Protein AF-A0AAN6TTA9-F1 (afdb_monomer)

pLDDT: mean 82.09, std 15.44, range [30.97, 96.62]

Sequence (224 aa):
MTRVVQKLSVESHNVEPTHIPLYLTSTPFFHVLHGKCVAKFKERLGLEESEEPLMVLRNVVMRPLVTISTNGNFKMKEEESRTIVKKEVRVCQARNSITPNLHSFWARGRDQIFLSYRPMFHIAKHRRQIFLAICLAELLDNGVVSRPTTITITPVLKNRPLDATYPSCCMPFYLYGSPQEAHIDHVLVRSPDIVLSADSVTLTLDDGNNGDDAVVLRSKRGQC

Nearest PDB structures (foldseek):
  6ebn-assembly1_A  TM=8.688E-01  e=4.231E-11  Psilocybe cubensis
  6mwr-assembly1_D  TM=1.975E-01  e=5.140E+00  Homo sapiens
  3gyx-assembly6_L  TM=1.734E-01  e=8.497E+00  Megalodesulfovibrio gigas

Solvent-accessible surface area (backbone atoms only — not comparable to full-atom values): 14419 Å² total; per-residue (Å²): 102,69,74,54,42,61,64,18,41,82,86,50,94,87,55,66,71,90,78,44,72,50,81,44,49,69,50,73,46,42,36,94,82,43,44,71,58,50,52,55,51,35,51,77,71,72,44,79,92,69,70,68,65,46,70,41,84,42,79,84,86,83,67,93,56,66,83,57,68,86,88,51,59,52,67,59,35,47,53,53,51,49,50,54,47,53,54,51,49,52,53,52,49,65,33,58,45,83,60,95,77,92,82,58,62,48,79,41,71,88,92,59,39,33,36,40,48,66,59,37,88,82,31,52,71,33,36,41,52,38,33,34,36,43,50,71,89,65,86,59,68,90,82,46,82,91,60,98,71,80,71,45,78,68,51,76,78,41,78,43,73,57,79,49,75,77,71,90,89,60,90,57,64,48,77,51,72,58,101,90,41,32,31,40,36,48,64,71,28,42,86,91,69,74,94,48,73,49,73,74,52,86,85,83,78,85,64,96,53,102,62,100,66,81,84,73,84,79,76,85,75,76,80,132

Foldseek 3Di:
DVQLQVLQDDPDPVDDPVPRLHHKDKDWDACVVQPVNVQVVCVVVVHDDDRDTDIDIHDDDPDPCCPPVPPRDVVVSVVVSVVSVVVVVVVVCQQQDQDDDDWDWDWADDPWIKTWTDADPRGNNRQKTWIFTWDFPDDDDVPDPPDDGDIDTDDTPDIDGQAADDDDPDFDWDWDDDQQWIWIWTDRHDPPDDTDIDTRDDDDDPPVDPDPDPPPPDDPDDDD

Organism: NCBI:txid2587402

Secondary structure (DSSP, 8-state):
-HHHHHHSS--STTS-GGG-SS--EEEEE-HHHHTHHHHHHHHHTTPPP--S-EEEEE-----TTTT-TTS--HHHHHHHHHHHHHHHHHHHHHHH--------EEEE-SSSEEEEE---TTSGGG-EEEEEEEEESS--GGG---S--PEEEEEEEEEEES--PPPSS---EEEEE-SS-EEEEE---SSS----EEEEE------SSSS-------------

Radius of gyration: 26.0 Å; Cα contacts (8 Å, |Δi|>4): 278; chains: 1; bounding box: 63×42×73 Å

Mean predicted aligned error: 10.19 Å

Structure (mmCIF, N/CA/C/O backbone):
data_AF-A0AAN6TTA9-F1
#
_entry.id   AF-A0AAN6TTA9-F1
#
loop_
_atom_site.group_PDB
_atom_site.id
_atom_site.type_symbol
_atom_site.label_atom_id
_atom_site.label_alt_id
_atom_site.label_comp_id
_atom_site.label_asym_id
_atom_site.label_entity_id
_atom_site.label_seq_id
_atom_site.pdbx_PDB_ins_code
_atom_site.Cartn_x
_atom_site.Cartn_y
_atom_site.Cartn_z
_atom_site.occupancy
_atom_site.B_iso_or_equiv
_atom_site.auth_seq_id
_atom_site.auth_comp_id
_atom_site.auth_asym_id
_atom_site.auth_atom_id
_atom_site.pdbx_PDB_model_num
ATOM 1 N N . MET A 1 1 ? 8.562 0.109 -9.967 1.00 87.06 1 MET A N 1
ATOM 2 C CA . MET A 1 1 ? 8.858 0.321 -11.401 1.00 87.06 1 MET A CA 1
ATOM 3 C C . MET A 1 1 ? 7.822 1.179 -12.111 1.00 87.06 1 MET A C 1
ATOM 5 O O . MET A 1 1 ? 8.235 2.036 -12.872 1.00 87.06 1 MET A O 1
ATOM 9 N N . THR A 1 2 ? 6.525 1.067 -11.810 1.00 90.56 2 THR A N 1
ATOM 10 C CA . THR A 1 2 ? 5.455 1.894 -12.414 1.00 90.56 2 THR A CA 1
ATOM 11 C C . THR A 1 2 ? 5.769 3.395 -12.473 1.00 90.56 2 THR A C 1
ATOM 13 O O . THR A 1 2 ? 5.673 4.001 -13.528 1.00 90.56 2 THR A O 1
ATOM 16 N N . ARG A 1 3 ? 6.272 3.987 -11.380 1.00 91.69 3 ARG A N 1
ATOM 17 C CA . ARG A 1 3 ? 6.631 5.421 -11.337 1.00 91.69 3 ARG A CA 1
ATOM 18 C C . ARG A 1 3 ? 7.782 5.814 -12.267 1.00 91.69 3 ARG A C 1
ATOM 20 O O . ARG A 1 3 ? 7.857 6.955 -12.699 1.00 91.69 3 ARG A O 1
ATOM 27 N N . VAL A 1 4 ? 8.692 4.882 -12.551 1.00 93.06 4 VAL A N 1
ATOM 28 C CA . VAL A 1 4 ? 9.778 5.099 -13.518 1.00 93.06 4 VAL A CA 1
ATOM 29 C C . VAL A 1 4 ? 9.207 5.087 -14.933 1.00 93.06 4 VAL A C 1
ATOM 31 O O . VAL A 1 4 ? 9.538 5.969 -15.714 1.00 93.06 4 VAL A O 1
ATOM 34 N N . VAL A 1 5 ? 8.311 4.143 -15.238 1.00 92.12 5 VAL A N 1
ATOM 35 C CA . VAL A 1 5 ? 7.624 4.052 -16.540 1.00 92.12 5 VAL A CA 1
ATOM 36 C C . VAL A 1 5 ? 6.829 5.319 -16.817 1.00 92.12 5 VAL A C 1
ATOM 38 O O . VAL A 1 5 ? 7.016 5.924 -17.863 1.00 92.12 5 VAL A O 1
ATOM 41 N N . GLN A 1 6 ? 6.053 5.787 -15.842 1.00 91.44 6 GLN A N 1
ATOM 42 C CA . GLN A 1 6 ? 5.280 7.030 -15.926 1.00 91.44 6 GLN A CA 1
ATOM 43 C C . GLN A 1 6 ? 6.115 8.262 -16.282 1.00 91.44 6 GLN A C 1
ATOM 45 O O . GLN A 1 6 ? 5.613 9.195 -16.893 1.00 91.44 6 GLN A O 1
ATOM 50 N N . LYS A 1 7 ? 7.394 8.281 -15.890 1.00 91.75 7 LYS A N 1
ATOM 51 C CA . LYS A 1 7 ? 8.325 9.375 -16.203 1.00 91.75 7 LYS A CA 1
ATOM 52 C C . LYS A 1 7 ? 9.083 9.183 -17.514 1.00 91.75 7 LYS A C 1
ATOM 54 O O . LYS A 1 7 ? 9.719 10.118 -17.985 1.00 91.75 7 LYS A O 1
ATOM 59 N N . LEU A 1 8 ? 9.055 7.975 -18.064 1.00 92.12 8 LEU A N 1
ATOM 60 C CA . LEU A 1 8 ? 9.752 7.568 -19.284 1.00 92.12 8 LEU A CA 1
ATOM 61 C C . LEU A 1 8 ? 8.759 7.135 -20.375 1.00 92.12 8 LEU A C 1
ATOM 63 O O . LEU A 1 8 ? 9.109 6.381 -21.278 1.00 92.12 8 LEU A O 1
ATOM 67 N N . SER A 1 9 ? 7.502 7.563 -20.277 1.00 92.44 9 SER A N 1
ATOM 68 C CA . SER A 1 9 ? 6.441 7.280 -21.242 1.00 92.44 9 SER A CA 1
ATOM 69 C C . SER A 1 9 ? 5.364 8.364 -21.176 1.00 92.44 9 SER A C 1
ATOM 71 O O . SER A 1 9 ? 5.337 9.170 -20.246 1.00 92.44 9 SER A O 1
ATOM 73 N N . VAL A 1 10 ? 4.488 8.402 -22.180 1.00 92.06 10 VAL A N 1
ATOM 74 C CA . VAL A 1 10 ? 3.332 9.307 -22.219 1.00 92.06 10 VAL A CA 1
ATOM 75 C C . VAL A 1 10 ? 2.094 8.493 -21.854 1.00 92.06 10 VAL A C 1
ATOM 77 O O . VAL A 1 10 ? 1.609 7.712 -22.666 1.00 92.06 10 VAL A O 1
ATOM 80 N N . GLU A 1 11 ? 1.599 8.658 -20.626 1.00 86.00 11 GLU A N 1
ATOM 81 C CA . GLU A 1 11 ? 0.396 7.962 -20.128 1.00 86.00 11 GLU A CA 1
ATOM 82 C C . GLU A 1 11 ? -0.846 8.872 -20.055 1.00 86.00 11 GLU A C 1
ATOM 84 O O . GLU A 1 11 ? -1.948 8.397 -19.797 1.00 86.00 11 GLU A O 1
ATOM 89 N N . SER A 1 12 ? -0.699 10.187 -20.264 1.00 86.44 12 SER A N 1
ATOM 90 C CA . SER A 1 12 ? -1.819 11.138 -20.240 1.00 86.44 12 SER A CA 1
ATOM 91 C C . SER A 1 12 ? -1.560 12.363 -21.122 1.00 86.44 12 SER A C 1
ATOM 93 O O . SER A 1 12 ? -0.410 12.692 -21.407 1.0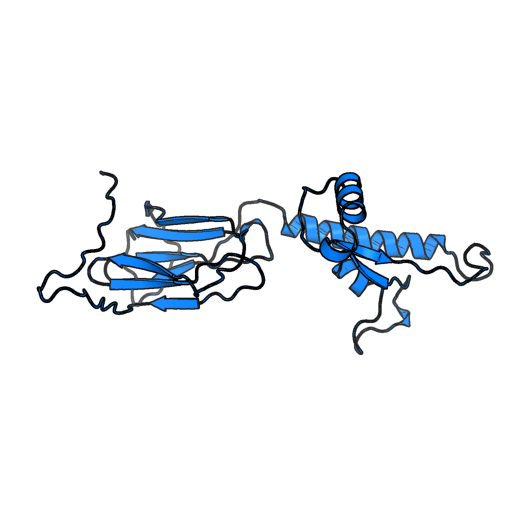0 86.44 12 SER A O 1
ATOM 95 N N . HIS A 1 13 ? -2.629 13.071 -21.499 1.00 85.94 13 HIS A N 1
ATOM 96 C CA . HIS A 1 13 ? -2.588 14.264 -22.361 1.00 85.94 13 HIS A CA 1
ATOM 97 C C . HIS A 1 13 ? -1.834 15.462 -21.759 1.00 85.94 13 HIS A C 1
ATOM 99 O O . HIS A 1 13 ? -1.465 16.377 -22.484 1.00 85.94 13 HIS A O 1
ATOM 105 N N . ASN A 1 14 ? -1.596 15.461 -20.444 1.00 87.50 14 ASN A N 1
ATOM 106 C CA . ASN A 1 14 ? -0.931 16.562 -19.741 1.00 87.50 14 ASN A CA 1
ATOM 107 C C . ASN A 1 14 ? 0.602 16.452 -19.760 1.00 87.50 14 ASN A C 1
ATOM 109 O O . ASN A 1 14 ? 1.285 17.331 -19.240 1.00 87.50 14 ASN A O 1
ATOM 113 N N . VAL A 1 15 ? 1.150 15.354 -20.287 1.00 85.25 15 VAL A N 1
ATOM 114 C CA . VAL A 1 15 ? 2.596 15.128 -20.336 1.00 85.25 15 VAL A CA 1
ATOM 115 C C . VAL A 1 15 ? 3.122 15.621 -21.671 1.00 85.25 15 VAL A C 1
ATOM 117 O O . VAL A 1 15 ? 2.758 15.085 -22.715 1.00 85.25 15 VAL A O 1
ATOM 120 N N . GLU A 1 16 ? 4.011 16.610 -21.636 1.00 88.25 16 GLU A N 1
ATOM 121 C CA . GLU A 1 16 ? 4.670 17.094 -22.843 1.00 88.25 16 GLU A CA 1
ATOM 122 C C . GLU A 1 16 ? 5.718 16.069 -23.331 1.00 88.25 16 GLU A C 1
ATOM 124 O O . GLU A 1 16 ? 6.703 15.814 -22.628 1.00 88.25 16 GLU A O 1
ATOM 129 N N . PRO A 1 17 ? 5.552 15.464 -24.524 1.00 90.06 17 PRO A N 1
ATOM 130 C CA . PRO A 1 17 ? 6.433 14.381 -24.977 1.00 90.06 17 PRO A CA 1
ATOM 131 C C . PRO A 1 17 ? 7.880 14.832 -25.242 1.00 90.06 17 PRO A C 1
ATOM 133 O O . PRO A 1 17 ? 8.820 14.037 -25.174 1.00 90.06 17 PRO A O 1
ATOM 136 N N . THR A 1 18 ? 8.086 16.114 -25.541 1.00 87.88 18 THR A N 1
ATOM 137 C CA . THR A 1 18 ? 9.401 16.706 -25.848 1.00 87.88 18 THR A CA 1
ATOM 138 C C . THR A 1 18 ? 10.361 16.663 -24.654 1.00 87.88 18 THR A C 1
ATOM 140 O O . THR A 1 18 ? 11.575 16.623 -24.850 1.00 87.88 18 THR A O 1
ATOM 143 N N . HIS A 1 19 ? 9.835 16.606 -23.428 1.00 86.19 19 HIS A N 1
ATOM 144 C CA . HIS A 1 19 ? 10.610 16.571 -22.187 1.00 86.19 19 HIS A CA 1
ATOM 145 C C . HIS A 1 19 ? 10.971 15.156 -21.710 1.00 86.19 19 HIS A C 1
ATOM 147 O O . HIS A 1 19 ? 11.627 15.007 -20.679 1.00 86.19 19 HIS A O 1
ATOM 153 N N . ILE A 1 20 ? 10.563 14.106 -22.432 1.00 89.31 20 ILE A N 1
ATOM 154 C CA . ILE A 1 20 ? 10.873 12.721 -22.060 1.00 89.31 20 ILE A CA 1
ATOM 155 C C . ILE A 1 20 ? 12.219 12.309 -22.677 1.00 89.31 20 ILE A C 1
ATOM 157 O O . ILE A 1 20 ? 12.342 12.239 -23.904 1.00 89.31 20 ILE A O 1
ATOM 161 N N . PRO A 1 21 ? 13.231 11.965 -21.859 1.00 87.06 21 PRO A N 1
ATOM 162 C CA . PRO A 1 21 ? 14.583 11.719 -22.363 1.00 87.06 21 PRO A CA 1
ATOM 163 C C . PRO A 1 21 ? 14.728 10.380 -23.087 1.00 87.06 21 PRO A C 1
ATOM 165 O O . PRO A 1 21 ? 15.498 10.248 -24.046 1.00 87.06 21 PRO A O 1
ATOM 168 N N . LEU A 1 22 ? 13.978 9.377 -22.634 1.00 87.94 22 LEU A N 1
ATOM 169 C CA . LEU A 1 22 ? 13.973 8.026 -23.169 1.00 87.94 22 LEU A CA 1
ATOM 170 C C . LEU A 1 22 ? 12.578 7.430 -23.020 1.00 87.94 22 LEU A C 1
ATOM 172 O O . LEU A 1 22 ? 11.985 7.499 -21.948 1.00 87.94 22 LEU A O 1
ATOM 176 N N . TYR A 1 23 ? 12.101 6.803 -24.090 1.00 89.94 23 TYR A N 1
ATOM 177 C CA . TYR A 1 23 ? 10.812 6.130 -24.114 1.00 89.94 23 TYR A CA 1
ATOM 178 C C . TYR A 1 23 ? 10.989 4.655 -23.775 1.00 89.94 23 TYR A C 1
ATOM 180 O O . TYR A 1 23 ? 11.647 3.917 -24.510 1.00 89.94 23 TYR A O 1
ATOM 188 N N . LEU A 1 24 ? 10.396 4.227 -22.665 1.00 91.81 24 LEU A N 1
ATOM 189 C CA . LEU A 1 24 ? 10.343 2.834 -22.242 1.00 91.81 24 LEU A CA 1
ATOM 190 C C . LEU A 1 24 ? 8.895 2.374 -22.128 1.00 91.81 24 LEU A C 1
ATOM 192 O O . LEU A 1 24 ? 7.999 3.134 -21.778 1.00 91.81 24 LEU A O 1
ATOM 196 N N . THR A 1 25 ? 8.686 1.088 -22.384 1.00 92.88 25 THR A N 1
ATOM 197 C CA . THR A 1 25 ? 7.402 0.425 -22.146 1.00 92.88 25 THR A CA 1
ATOM 198 C C . THR A 1 25 ? 7.507 -0.466 -20.914 1.00 92.88 25 THR A C 1
ATOM 200 O O . THR A 1 25 ? 8.596 -0.674 -20.371 1.00 92.88 25 THR A O 1
ATOM 203 N N . SER A 1 26 ? 6.387 -1.004 -20.444 1.00 94.50 26 SER A N 1
ATOM 204 C CA . SER A 1 26 ? 6.393 -1.982 -19.358 1.00 94.50 26 SER A CA 1
ATOM 205 C C . SER A 1 26 ? 5.336 -3.048 -19.563 1.00 94.50 26 SER A C 1
ATOM 207 O O . SER A 1 26 ? 4.388 -2.851 -20.318 1.00 94.50 26 SER A O 1
ATOM 209 N N . THR A 1 27 ? 5.526 -4.186 -18.906 1.00 93.75 27 THR A N 1
ATOM 210 C CA . THR A 1 27 ? 4.547 -5.271 -18.895 1.00 93.75 27 THR A CA 1
ATOM 211 C C . THR A 1 27 ? 4.570 -5.977 -17.539 1.00 93.75 27 THR A C 1
ATOM 213 O O . THR A 1 27 ? 5.646 -6.123 -16.949 1.00 93.75 27 THR A O 1
ATOM 216 N N . PRO A 1 28 ? 3.418 -6.416 -17.015 1.00 93.81 28 PRO A N 1
ATOM 217 C CA . PRO A 1 28 ? 3.376 -7.310 -15.866 1.00 93.81 28 PRO A CA 1
ATOM 218 C C . PRO A 1 28 ? 3.801 -8.727 -16.266 1.00 93.81 28 PRO A C 1
ATOM 220 O O . PRO A 1 28 ? 3.347 -9.272 -17.271 1.00 93.81 28 PRO A O 1
ATOM 223 N N . PHE A 1 29 ? 4.654 -9.348 -15.457 1.00 94.12 29 PHE A N 1
ATOM 224 C CA . PHE A 1 29 ? 4.941 -10.778 -15.509 1.00 94.12 29 PHE A CA 1
ATOM 225 C C . PHE A 1 29 ? 4.062 -11.485 -14.481 1.00 94.12 29 PHE A C 1
ATOM 227 O O . PHE A 1 29 ? 4.346 -11.463 -13.282 1.00 94.12 29 PHE A O 1
ATOM 234 N N . PHE A 1 30 ? 2.980 -12.097 -14.958 1.00 93.12 30 PHE A N 1
ATOM 235 C CA . PHE A 1 30 ? 2.074 -12.900 -14.137 1.00 93.12 30 PHE A CA 1
ATOM 236 C C . PHE A 1 30 ? 2.641 -14.299 -13.899 1.00 93.12 30 PHE A C 1
ATOM 238 O O . PHE A 1 30 ? 3.109 -14.936 -14.849 1.00 93.12 30 PHE A O 1
ATOM 245 N N . HIS A 1 31 ? 2.536 -14.797 -12.662 1.00 91.69 31 HIS A N 1
ATOM 246 C CA . HIS A 1 31 ? 2.971 -16.151 -12.311 1.00 91.69 31 HIS A CA 1
ATOM 247 C C . HIS A 1 31 ? 2.243 -17.218 -13.137 1.00 91.69 31 HIS A C 1
ATOM 249 O O . HIS A 1 31 ? 2.892 -18.086 -13.708 1.00 91.69 31 HIS A O 1
ATOM 255 N N . VAL A 1 32 ? 0.927 -17.073 -13.323 1.00 93.38 32 VAL A N 1
ATOM 256 C CA . VAL A 1 32 ? 0.094 -17.987 -14.130 1.00 93.38 32 VAL A CA 1
ATOM 257 C C . VAL A 1 32 ? 0.599 -18.141 -15.573 1.00 93.38 32 VAL A C 1
ATOM 259 O O . VAL A 1 32 ? 0.484 -19.215 -16.151 1.00 93.38 32 VAL A O 1
ATOM 262 N N . LEU A 1 33 ? 1.184 -17.088 -16.155 1.00 94.56 33 LEU A N 1
ATOM 263 C CA . LEU A 1 33 ? 1.647 -17.097 -17.549 1.00 94.56 33 LEU A CA 1
ATOM 264 C C . LEU A 1 33 ? 3.130 -17.466 -17.696 1.00 94.56 33 LEU A C 1
ATOM 266 O O . LEU A 1 33 ? 3.518 -18.049 -18.702 1.00 94.56 33 LEU A O 1
ATOM 270 N N . HIS A 1 34 ? 3.970 -17.103 -16.722 1.00 94.12 34 HIS A N 1
ATOM 271 C CA . HIS A 1 34 ? 5.432 -17.211 -16.842 1.00 94.12 34 HIS A CA 1
ATOM 272 C C . HIS A 1 34 ? 6.050 -18.263 -15.906 1.00 94.12 34 HIS A C 1
ATOM 274 O O . HIS A 1 34 ? 7.218 -18.618 -16.080 1.00 94.12 34 HIS A O 1
ATOM 280 N N . GLY A 1 35 ? 5.306 -18.755 -14.910 1.00 92.56 35 GLY A N 1
ATOM 281 C CA . GLY A 1 35 ? 5.699 -19.803 -13.964 1.00 92.56 35 GLY A CA 1
ATOM 282 C C . GLY A 1 35 ? 7.134 -19.669 -13.449 1.00 92.56 35 GLY A C 1
ATOM 283 O O . GLY A 1 35 ? 7.532 -18.653 -12.871 1.00 92.56 35 GLY A O 1
ATOM 284 N N . LYS A 1 36 ? 7.957 -20.689 -13.724 1.00 94.19 36 LYS A N 1
ATOM 285 C CA . LYS A 1 36 ? 9.366 -20.750 -13.295 1.00 94.19 36 LYS A CA 1
ATOM 286 C C . LYS A 1 36 ? 10.226 -19.595 -13.825 1.00 94.19 36 LYS A C 1
ATOM 288 O O . LYS A 1 36 ? 11.199 -19.225 -13.172 1.00 94.19 36 LYS A O 1
ATOM 293 N N . CYS A 1 37 ? 9.886 -19.010 -14.977 1.00 94.50 37 CYS A N 1
ATOM 294 C CA . CYS A 1 37 ? 10.643 -17.895 -15.551 1.00 94.50 37 CYS A CA 1
ATOM 295 C C . CYS A 1 37 ? 10.578 -16.659 -14.646 1.00 94.50 37 CYS A C 1
ATOM 297 O O . CYS A 1 37 ? 11.619 -16.112 -14.277 1.00 94.50 37 CYS A O 1
ATOM 299 N N . VAL A 1 38 ? 9.372 -16.252 -14.228 1.00 94.50 38 VAL A N 1
ATOM 300 C CA . VAL A 1 38 ? 9.220 -15.092 -13.338 1.00 94.50 38 VAL A CA 1
ATOM 301 C C . VAL A 1 38 ? 9.763 -15.384 -11.940 1.00 94.50 38 VAL A C 1
ATOM 303 O O . VAL A 1 38 ? 10.390 -14.504 -11.358 1.00 94.50 38 VAL A O 1
ATOM 306 N N . ALA A 1 39 ? 9.614 -16.615 -11.434 1.00 93.69 39 ALA A N 1
ATOM 307 C CA . ALA A 1 39 ? 10.190 -17.015 -10.149 1.00 93.69 39 ALA A CA 1
ATOM 308 C C . ALA A 1 39 ? 11.721 -16.860 -10.152 1.00 93.69 39 ALA A C 1
ATOM 310 O O . ALA A 1 39 ? 12.281 -16.172 -9.299 1.00 93.69 39 ALA A O 1
ATOM 311 N N . LYS A 1 40 ? 12.398 -17.383 -11.185 1.00 95.88 40 LYS A N 1
ATOM 312 C CA . LYS A 1 40 ? 13.856 -17.251 -11.310 1.00 95.88 40 LYS A CA 1
ATOM 313 C C . LYS A 1 40 ? 14.298 -15.805 -11.527 1.00 95.88 40 LYS A C 1
ATOM 315 O O . LYS A 1 40 ? 15.371 -15.408 -11.079 1.00 95.88 40 LYS A O 1
ATOM 320 N N . PHE A 1 41 ? 13.490 -15.003 -12.220 1.00 95.44 41 PHE A N 1
ATOM 321 C CA . PHE A 1 41 ? 13.780 -13.586 -12.413 1.00 95.44 41 PHE A CA 1
ATOM 322 C C . PHE A 1 41 ? 13.652 -12.785 -11.106 1.00 95.44 41 PHE A C 1
ATOM 324 O O . PHE A 1 41 ? 14.524 -11.969 -10.822 1.00 95.44 41 PHE A O 1
ATOM 331 N N . LYS A 1 42 ? 12.638 -13.063 -10.274 1.00 95.25 42 LYS A N 1
ATOM 332 C CA . LYS A 1 42 ? 12.496 -12.486 -8.924 1.00 95.25 42 LYS A CA 1
ATOM 333 C C . LYS A 1 42 ? 13.664 -12.856 -8.011 1.00 95.25 42 LYS A C 1
ATOM 335 O O . LYS A 1 42 ? 14.226 -11.968 -7.377 1.00 95.25 42 LYS A O 1
ATOM 340 N N . GLU A 1 43 ? 14.080 -14.123 -8.029 1.00 95.44 43 GLU A N 1
ATOM 341 C CA . GLU A 1 43 ? 15.247 -14.606 -7.279 1.00 95.44 43 GLU A CA 1
ATOM 342 C C . GLU A 1 43 ? 16.513 -13.818 -7.655 1.00 95.44 43 GLU A C 1
ATOM 344 O O . GLU A 1 43 ? 17.218 -13.313 -6.786 1.00 95.44 43 GLU A O 1
ATOM 349 N N . ARG A 1 44 ? 16.767 -13.616 -8.957 1.00 96.62 44 ARG A N 1
ATOM 350 C CA . ARG A 1 44 ? 17.915 -12.823 -9.442 1.00 96.62 44 ARG A CA 1
ATOM 351 C C . ARG A 1 44 ? 17.868 -11.352 -9.024 1.00 96.62 44 ARG A C 1
ATOM 353 O O . ARG A 1 44 ? 18.911 -10.708 -8.979 1.00 96.62 44 ARG A O 1
ATOM 360 N N . LEU A 1 45 ? 16.680 -10.817 -8.754 1.00 95.56 45 LEU A N 1
ATOM 361 C CA . LEU A 1 45 ? 16.489 -9.462 -8.238 1.00 95.56 45 LEU A CA 1
ATOM 362 C C . LEU A 1 45 ? 16.582 -9.391 -6.703 1.00 95.56 45 LEU A C 1
ATOM 364 O O . LEU A 1 45 ? 16.493 -8.293 -6.157 1.00 95.56 45 LEU A O 1
ATOM 368 N N . GLY A 1 46 ? 16.751 -10.527 -6.015 1.00 95.81 46 GLY A N 1
ATOM 369 C CA . GLY A 1 46 ? 16.770 -10.608 -4.554 1.00 95.81 46 GLY A CA 1
ATOM 370 C C . GLY A 1 46 ? 15.399 -10.385 -3.911 1.00 95.81 46 GLY A C 1
ATOM 371 O O . GLY A 1 46 ? 15.328 -9.914 -2.780 1.00 95.81 46 GLY A O 1
ATOM 372 N N . LEU A 1 47 ? 14.312 -10.652 -4.642 1.00 93.81 47 LEU A N 1
ATOM 373 C CA . LEU A 1 47 ? 12.949 -10.552 -4.121 1.00 93.81 47 LEU A CA 1
ATOM 374 C C . LEU A 1 47 ? 12.524 -11.874 -3.480 1.00 93.81 47 LEU A C 1
ATOM 376 O O . LEU A 1 47 ? 12.883 -12.944 -3.970 1.00 93.81 47 LEU A O 1
ATOM 380 N N . GLU A 1 48 ? 11.718 -11.784 -2.422 1.00 90.38 48 GLU A N 1
ATOM 381 C CA . GLU A 1 48 ? 11.097 -12.948 -1.790 1.00 90.38 48 GLU A CA 1
ATOM 382 C C . GLU A 1 48 ? 10.166 -13.687 -2.761 1.00 90.38 48 GLU A C 1
ATOM 384 O O . GLU A 1 48 ? 9.606 -13.107 -3.704 1.00 90.38 48 GLU A O 1
ATOM 389 N N . GLU A 1 49 ? 10.015 -14.991 -2.531 1.00 87.31 49 GLU A N 1
ATOM 390 C CA . GLU A 1 49 ? 9.128 -15.823 -3.329 1.00 87.31 49 GLU A CA 1
ATOM 391 C C . GLU A 1 49 ? 7.678 -15.370 -3.148 1.00 87.31 49 GLU A C 1
ATOM 393 O O . GLU A 1 49 ? 7.182 -15.177 -2.041 1.00 87.31 49 GLU A O 1
ATOM 398 N N . SER A 1 50 ? 7.007 -15.135 -4.270 1.00 86.25 50 SER A N 1
ATOM 399 C CA . SER A 1 50 ? 5.661 -14.586 -4.291 1.00 86.25 50 SER A CA 1
ATOM 400 C C . SER A 1 50 ? 5.022 -14.848 -5.649 1.00 86.25 50 SER A C 1
ATOM 402 O O . SER A 1 50 ? 5.699 -14.809 -6.685 1.00 86.25 50 SER A O 1
ATOM 404 N N . GLU A 1 51 ? 3.707 -15.037 -5.671 1.00 88.19 51 GLU A N 1
ATOM 405 C CA . GLU A 1 51 ? 2.921 -15.141 -6.904 1.00 88.19 51 GLU A CA 1
ATOM 406 C C . GLU A 1 51 ? 2.483 -13.773 -7.455 1.00 88.19 51 GLU A C 1
ATOM 408 O O . GLU A 1 51 ? 1.957 -13.694 -8.56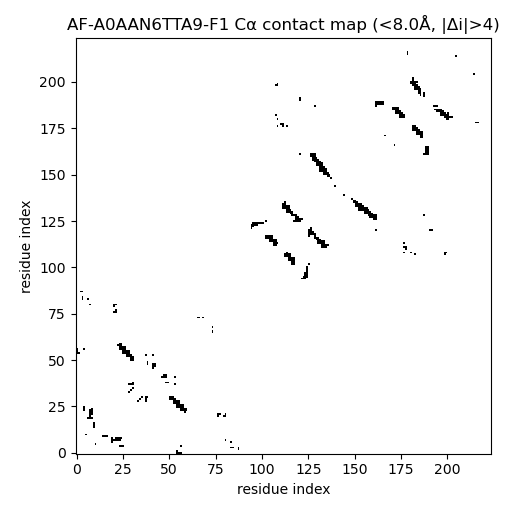6 1.00 88.19 51 GLU A O 1
ATOM 413 N N . GLU A 1 52 ? 2.768 -12.677 -6.736 1.00 88.31 52 GLU A N 1
ATOM 414 C CA . GLU A 1 52 ? 2.385 -11.325 -7.153 1.00 88.31 52 GLU A CA 1
ATOM 415 C C . GLU A 1 52 ? 2.954 -10.965 -8.535 1.00 88.31 52 GLU A C 1
ATOM 417 O O . GLU A 1 52 ? 4.118 -11.270 -8.824 1.00 88.31 52 GLU A O 1
ATOM 422 N N . PRO A 1 53 ? 2.203 -10.272 -9.404 1.00 92.12 53 PRO A N 1
ATOM 423 C CA . PRO A 1 53 ? 2.720 -9.862 -10.702 1.00 92.12 53 PRO A CA 1
ATOM 424 C C . PRO A 1 53 ? 3.956 -8.966 -10.560 1.00 92.12 53 PRO A C 1
ATOM 426 O O . PRO A 1 53 ? 3.952 -7.977 -9.824 1.00 92.12 53 PRO A O 1
ATOM 429 N N . LEU A 1 54 ? 5.021 -9.275 -11.302 1.00 93.75 54 LEU A N 1
ATOM 430 C CA . LEU A 1 54 ? 6.223 -8.442 -11.326 1.00 93.75 54 LEU A CA 1
ATOM 431 C C . LEU A 1 54 ? 6.175 -7.485 -12.517 1.00 93.75 54 LEU A C 1
ATOM 433 O O . LEU A 1 54 ? 6.245 -7.913 -13.664 1.00 93.75 54 LEU A O 1
ATOM 437 N N . MET A 1 55 ? 6.105 -6.180 -12.262 1.00 93.75 55 MET A N 1
ATOM 438 C CA . MET A 1 55 ? 6.211 -5.174 -13.324 1.00 93.75 55 MET A CA 1
ATOM 439 C C . MET A 1 55 ? 7.652 -5.053 -13.823 1.00 93.75 55 MET A C 1
ATOM 441 O O . MET A 1 55 ? 8.538 -4.662 -13.056 1.00 93.75 55 MET A O 1
ATOM 445 N N . VAL A 1 56 ? 7.871 -5.308 -15.115 1.00 93.50 56 VAL A N 1
ATOM 446 C CA . VAL A 1 56 ? 9.190 -5.212 -15.756 1.00 93.50 56 VAL A CA 1
ATOM 447 C C . VAL A 1 56 ? 9.251 -4.073 -16.769 1.00 93.50 56 VAL A C 1
ATOM 449 O O . VAL A 1 56 ? 8.264 -3.753 -17.433 1.00 93.50 56 VAL A O 1
ATOM 452 N N . LEU A 1 57 ? 10.428 -3.458 -16.891 1.00 93.44 57 LEU A N 1
ATOM 453 C CA . LEU A 1 57 ? 10.714 -2.477 -17.937 1.00 93.44 57 LEU A CA 1
ATOM 454 C C . LEU A 1 57 ? 11.046 -3.202 -19.242 1.00 93.44 57 LEU A C 1
ATOM 456 O O . LEU A 1 57 ? 11.812 -4.164 -19.247 1.00 93.44 57 LEU A O 1
ATOM 460 N N . ARG A 1 58 ? 10.502 -2.708 -20.352 1.00 93.69 58 ARG A N 1
ATOM 461 C CA . ARG A 1 58 ? 10.717 -3.237 -21.697 1.00 93.69 58 ARG A CA 1
ATOM 462 C C . ARG A 1 58 ? 11.255 -2.136 -22.606 1.00 93.69 58 ARG A C 1
ATOM 464 O O . ARG A 1 58 ? 10.571 -1.151 -22.891 1.00 93.69 58 ARG A O 1
ATOM 471 N N . ASN A 1 59 ? 12.474 -2.347 -23.087 1.00 91.25 59 ASN A N 1
ATOM 472 C CA . ASN A 1 59 ? 13.122 -1.516 -24.093 1.00 91.25 59 ASN A CA 1
ATOM 473 C C . ASN A 1 59 ? 13.092 -2.244 -25.443 1.00 91.25 59 ASN A C 1
ATOM 475 O O . ASN A 1 59 ? 13.699 -3.305 -25.576 1.00 91.25 59 ASN A O 1
ATOM 479 N N . VAL A 1 60 ? 12.385 -1.690 -26.429 1.00 90.81 60 VAL A N 1
ATOM 480 C CA . VAL A 1 60 ? 12.363 -2.230 -27.794 1.00 90.81 60 VAL A CA 1
ATOM 481 C C . VAL A 1 60 ? 13.286 -1.389 -28.657 1.00 90.81 60 VAL A C 1
ATOM 483 O O . VAL A 1 60 ? 12.993 -0.234 -28.957 1.00 90.81 60 VAL A O 1
ATOM 486 N N . VAL A 1 61 ? 14.401 -1.977 -29.078 1.00 87.19 61 VAL A N 1
ATOM 487 C CA . VAL A 1 61 ? 15.386 -1.292 -29.913 1.00 87.19 61 VAL A CA 1
ATOM 488 C C . VAL A 1 61 ? 15.171 -1.704 -31.363 1.00 87.19 61 VAL A C 1
ATOM 490 O O . VAL A 1 61 ? 15.611 -2.767 -31.782 1.00 87.19 61 VAL A O 1
ATOM 493 N N . MET A 1 62 ? 14.477 -0.860 -32.128 1.00 87.06 62 MET A N 1
ATOM 494 C CA . MET A 1 62 ? 14.310 -1.046 -33.580 1.00 87.06 62 MET A CA 1
ATOM 495 C C . MET A 1 62 ? 15.194 -0.115 -34.409 1.00 87.06 62 MET A C 1
ATOM 497 O O . MET A 1 62 ? 15.340 -0.302 -35.612 1.00 87.06 62 MET A O 1
ATOM 501 N N . ARG A 1 63 ? 15.769 0.920 -33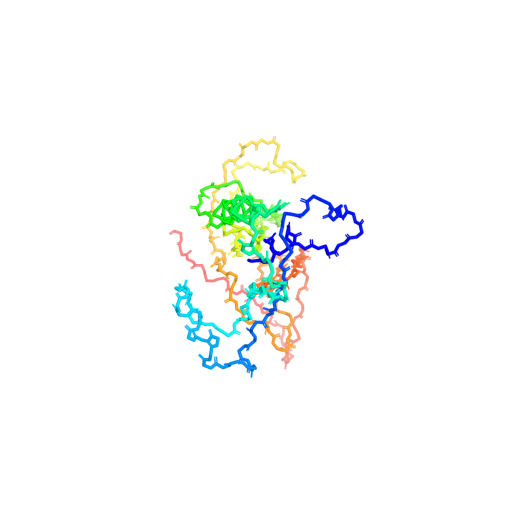.786 1.00 79.25 63 ARG A N 1
ATOM 502 C CA . ARG A 1 63 ? 16.556 1.926 -34.497 1.00 79.25 63 ARG A CA 1
ATOM 503 C C . ARG A 1 63 ? 17.998 1.425 -34.672 1.00 79.25 63 ARG A C 1
ATOM 505 O O . ARG A 1 63 ? 18.692 1.292 -33.667 1.00 79.25 63 ARG A O 1
ATOM 512 N N . PRO A 1 64 ? 18.489 1.230 -35.911 1.00 77.69 64 PRO A N 1
ATOM 513 C CA . PRO A 1 64 ? 19.819 0.660 -36.159 1.00 77.69 64 PRO A CA 1
ATOM 514 C C . PRO A 1 64 ? 20.977 1.617 -35.826 1.00 77.69 64 PRO A C 1
ATOM 516 O O . PRO A 1 64 ? 22.129 1.207 -35.783 1.00 77.69 64 PRO A O 1
ATOM 519 N N . LEU A 1 65 ? 20.680 2.896 -35.571 1.00 72.50 65 LEU A N 1
ATOM 520 C CA . LEU A 1 65 ? 21.665 3.972 -35.405 1.00 72.50 65 LEU A CA 1
ATOM 521 C C . LEU A 1 65 ? 21.790 4.472 -33.957 1.00 72.50 65 LEU A C 1
ATOM 523 O O . LEU A 1 65 ? 22.284 5.571 -33.733 1.00 72.50 65 LEU A O 1
ATOM 527 N N . VAL A 1 66 ? 21.319 3.714 -32.961 1.00 68.88 66 VAL A N 1
ATOM 528 C CA . VAL A 1 66 ? 21.375 4.141 -31.544 1.00 68.88 66 VAL A CA 1
ATOM 529 C C . VAL A 1 66 ? 22.800 4.365 -31.025 1.00 68.88 66 VAL A C 1
ATOM 531 O O . VAL A 1 66 ? 22.987 5.123 -30.078 1.00 68.88 66 VAL A O 1
ATOM 534 N N . THR A 1 67 ? 23.796 3.743 -31.654 1.00 68.44 67 THR A N 1
ATOM 535 C CA . THR A 1 67 ? 25.219 3.855 -31.305 1.00 68.44 67 THR A CA 1
ATOM 536 C C . THR A 1 67 ? 25.977 4.896 -32.132 1.00 68.44 67 THR A C 1
ATOM 538 O O . THR A 1 67 ? 27.094 5.254 -31.762 1.00 68.44 67 THR A O 1
ATOM 541 N N . ILE A 1 68 ? 25.400 5.403 -33.231 1.00 66.81 68 ILE A N 1
ATOM 542 C CA . ILE A 1 68 ? 26.076 6.340 -34.138 1.00 66.81 68 ILE A CA 1
ATOM 543 C C . ILE A 1 68 ? 25.802 7.766 -33.653 1.00 66.81 68 ILE A C 1
ATOM 545 O O . ILE A 1 68 ? 24.705 8.303 -33.797 1.00 66.81 68 ILE A O 1
ATOM 549 N N . SER A 1 69 ? 26.812 8.367 -33.025 1.00 57.50 69 SER A N 1
ATOM 550 C CA . SER A 1 69 ? 26.723 9.597 -32.229 1.00 57.50 69 SER A CA 1
ATOM 551 C C . SER A 1 69 ? 26.605 10.893 -33.041 1.00 57.50 69 SER A C 1
ATOM 553 O O . SER A 1 69 ? 27.069 11.934 -32.582 1.00 57.50 69 SER A O 1
ATOM 555 N N . THR A 1 70 ? 26.038 10.876 -34.246 1.00 53.66 70 THR A N 1
ATOM 556 C CA . THR A 1 70 ? 26.098 12.061 -35.114 1.00 53.66 70 THR A CA 1
ATOM 557 C C . THR A 1 70 ? 25.141 13.177 -34.709 1.00 53.66 70 THR A C 1
ATOM 559 O O . THR A 1 70 ? 25.439 14.306 -35.051 1.00 53.66 70 THR A O 1
ATOM 562 N N . ASN A 1 71 ? 24.061 12.919 -33.951 1.00 53.19 71 ASN A N 1
ATOM 563 C CA . ASN A 1 71 ? 23.151 13.974 -33.442 1.00 53.19 71 ASN A CA 1
ATOM 564 C C . ASN A 1 71 ? 22.360 13.602 -32.164 1.00 53.19 71 ASN A C 1
ATOM 566 O O . ASN A 1 71 ? 21.383 14.255 -31.802 1.00 53.19 71 ASN A O 1
ATOM 570 N N . GLY A 1 72 ? 22.737 12.532 -31.461 1.00 56.62 72 GLY A N 1
ATOM 571 C CA . GLY A 1 72 ? 22.033 12.090 -30.257 1.00 56.62 72 GLY A CA 1
ATOM 572 C C . GLY A 1 72 ? 22.957 11.280 -29.372 1.00 56.62 72 GLY A C 1
ATOM 573 O O . GLY A 1 72 ? 23.230 10.118 -29.651 1.00 56.62 72 GLY A O 1
ATOM 574 N N . ASN A 1 73 ? 23.467 11.896 -28.312 1.00 67.88 73 ASN A N 1
ATOM 575 C CA . ASN A 1 73 ? 24.375 11.228 -27.395 1.00 67.88 73 ASN A CA 1
ATOM 576 C C . ASN A 1 73 ? 23.564 10.253 -26.523 1.00 67.88 73 ASN A C 1
ATOM 578 O O . ASN A 1 73 ? 22.968 10.656 -25.526 1.00 67.88 73 ASN A O 1
ATOM 582 N N . PHE A 1 74 ? 23.479 8.976 -26.919 1.00 73.81 74 PHE A N 1
ATOM 583 C CA . PHE A 1 74 ? 22.746 7.943 -26.170 1.00 73.81 74 PHE A CA 1
ATOM 584 C C . PHE A 1 74 ? 23.170 7.903 -24.694 1.00 73.81 74 PHE A C 1
ATOM 586 O O . PHE A 1 74 ? 22.320 7.768 -23.818 1.00 73.81 74 PHE A O 1
ATOM 593 N N . LYS A 1 75 ? 24.459 8.143 -24.418 1.00 76.44 75 LYS A N 1
ATOM 594 C CA . LYS A 1 75 ? 24.994 8.272 -23.056 1.00 76.44 75 LYS A CA 1
ATOM 595 C C . LYS A 1 75 ? 24.319 9.385 -22.250 1.00 76.44 75 LYS A C 1
ATOM 597 O O . LYS A 1 75 ? 23.958 9.165 -21.104 1.00 76.44 75 LYS A O 1
ATOM 602 N N . MET A 1 76 ? 24.074 10.548 -22.855 1.00 71.81 76 MET A N 1
ATOM 603 C CA . MET A 1 76 ? 23.392 11.661 -22.182 1.00 71.81 76 MET A CA 1
ATOM 604 C C . MET A 1 76 ? 21.956 11.278 -21.794 1.00 71.81 76 MET A C 1
ATOM 606 O O . MET A 1 76 ? 21.524 11.509 -20.667 1.00 71.81 76 MET A O 1
ATOM 610 N N . LYS A 1 77 ? 21.233 10.606 -22.699 1.00 80.38 77 LYS A N 1
ATOM 611 C CA . LYS A 1 77 ? 19.876 10.103 -22.424 1.00 80.38 77 LYS A CA 1
ATOM 612 C C . LYS A 1 77 ? 19.868 9.015 -21.346 1.00 80.38 77 LYS A C 1
ATOM 614 O O . LYS A 1 77 ? 18.932 8.939 -20.547 1.00 80.38 77 LYS A O 1
ATOM 619 N N . GLU A 1 78 ? 20.910 8.185 -21.299 1.00 82.69 78 GLU A N 1
ATOM 620 C CA . GLU A 1 78 ? 21.113 7.192 -20.242 1.00 82.69 78 GLU A CA 1
ATOM 621 C C . GLU A 1 78 ? 21.334 7.861 -18.877 1.00 82.69 78 GLU A C 1
ATOM 623 O O . GLU A 1 78 ? 20.701 7.475 -17.894 1.00 82.69 78 GLU A O 1
ATOM 628 N N . GLU A 1 79 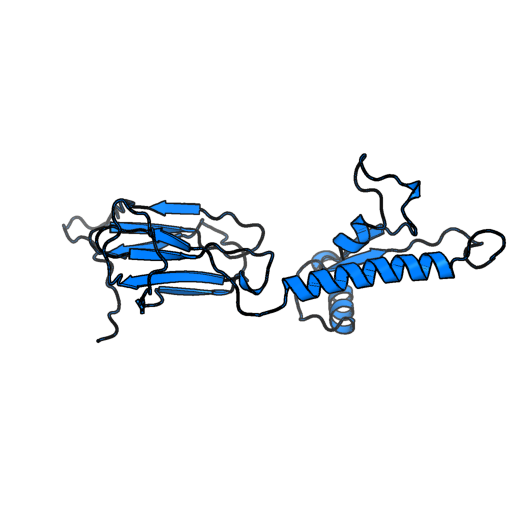? 22.193 8.878 -18.801 1.00 87.69 79 GLU A N 1
ATOM 629 C CA . GLU A 1 79 ? 22.489 9.613 -17.565 1.00 87.69 79 GLU A CA 1
ATOM 630 C C . GLU A 1 79 ? 21.255 10.325 -17.001 1.00 87.69 79 GLU A C 1
ATOM 632 O O . GLU A 1 79 ? 20.984 10.269 -15.792 1.00 87.69 79 GLU A O 1
ATOM 637 N N . GLU A 1 80 ? 20.457 10.936 -17.873 1.00 87.56 80 GLU A N 1
ATOM 638 C CA . GLU A 1 80 ? 19.203 11.573 -17.486 1.00 87.56 80 GLU A CA 1
ATOM 639 C C . GLU A 1 80 ? 18.186 10.542 -16.968 1.00 87.56 80 GLU A C 1
ATOM 641 O O . GLU A 1 80 ? 17.631 10.690 -15.872 1.00 87.56 80 GLU A O 1
ATOM 646 N N . SER A 1 81 ? 18.033 9.420 -17.678 1.00 88.25 81 SER A N 1
ATOM 647 C CA . SER A 1 81 ? 17.177 8.302 -17.255 1.00 88.25 81 SER A CA 1
ATOM 648 C C . SER A 1 81 ? 17.632 7.709 -15.917 1.00 88.25 81 SER A C 1
ATOM 650 O O . SER A 1 81 ? 16.823 7.451 -15.022 1.00 88.25 81 SER A O 1
ATOM 652 N N . ARG A 1 82 ? 18.945 7.554 -15.720 1.00 91.81 82 ARG A N 1
ATOM 653 C CA . ARG A 1 82 ? 19.547 7.099 -14.459 1.00 91.81 82 ARG A CA 1
ATOM 654 C C . ARG A 1 82 ? 19.230 8.058 -13.317 1.00 91.81 82 ARG A C 1
ATOM 656 O O . ARG A 1 82 ? 18.967 7.615 -12.197 1.00 91.81 82 ARG A O 1
ATOM 663 N N . THR A 1 83 ? 19.231 9.360 -13.582 1.00 93.81 83 THR A N 1
ATOM 664 C CA . THR A 1 83 ? 18.869 10.382 -12.596 1.00 93.81 83 THR A CA 1
ATOM 665 C C . THR A 1 83 ? 17.400 10.270 -12.191 1.00 93.81 83 THR A C 1
ATOM 667 O O . THR A 1 83 ? 17.094 10.331 -10.997 1.00 93.81 83 THR A O 1
ATOM 670 N N . ILE A 1 84 ? 16.496 10.025 -13.144 1.00 93.50 84 ILE A N 1
ATOM 671 C CA . ILE A 1 84 ? 15.075 9.759 -12.869 1.00 93.50 84 ILE A CA 1
ATOM 672 C C . ILE A 1 84 ? 14.920 8.527 -11.970 1.00 93.50 84 ILE A C 1
ATOM 674 O O . ILE A 1 84 ? 14.259 8.604 -10.932 1.00 93.50 84 ILE A O 1
ATOM 678 N N . VAL A 1 85 ? 15.588 7.418 -12.304 1.00 94.31 85 VAL A N 1
ATOM 679 C CA . VAL A 1 85 ? 15.547 6.186 -11.498 1.00 94.31 85 VAL A CA 1
ATOM 680 C C . VAL A 1 85 ? 16.060 6.437 -10.080 1.00 94.31 85 VAL A C 1
ATOM 682 O O . VAL A 1 85 ? 15.389 6.072 -9.116 1.00 94.31 85 VAL A O 1
ATOM 685 N N . LYS A 1 86 ? 17.204 7.117 -9.919 1.00 96.06 86 LYS A N 1
ATOM 686 C CA . LYS A 1 86 ? 17.758 7.459 -8.596 1.00 96.06 86 LYS A CA 1
ATOM 687 C C . LYS A 1 86 ? 16.790 8.304 -7.762 1.00 96.06 86 LYS A C 1
ATOM 689 O O . LYS A 1 86 ? 16.657 8.063 -6.562 1.00 96.06 86 LYS A O 1
ATOM 694 N N . LYS A 1 87 ? 16.100 9.274 -8.377 1.00 96.12 87 LYS A N 1
ATOM 695 C CA . LYS A 1 87 ? 15.069 10.079 -7.700 1.00 96.12 87 LYS A CA 1
ATOM 696 C C . LYS A 1 87 ? 13.922 9.195 -7.205 1.00 96.12 87 LYS A C 1
ATOM 698 O O . LYS A 1 87 ? 13.550 9.294 -6.039 1.00 96.12 87 LYS A O 1
ATOM 703 N N . GLU A 1 88 ? 13.412 8.290 -8.038 1.00 95.50 88 GLU A N 1
ATOM 704 C CA . GLU A 1 88 ? 12.325 7.383 -7.643 1.00 95.50 88 GLU A CA 1
ATOM 705 C C . GLU A 1 88 ? 12.737 6.384 -6.557 1.00 95.50 88 GLU A C 1
ATOM 707 O O . GLU A 1 88 ? 11.960 6.139 -5.631 1.00 95.50 88 GLU A O 1
ATOM 712 N N . VAL A 1 89 ? 13.973 5.875 -6.603 1.00 95.56 89 VAL A N 1
ATOM 713 C CA . VAL A 1 89 ? 14.532 5.012 -5.550 1.00 95.56 89 VAL A CA 1
ATOM 714 C C . VAL A 1 89 ? 14.522 5.724 -4.200 1.00 95.56 89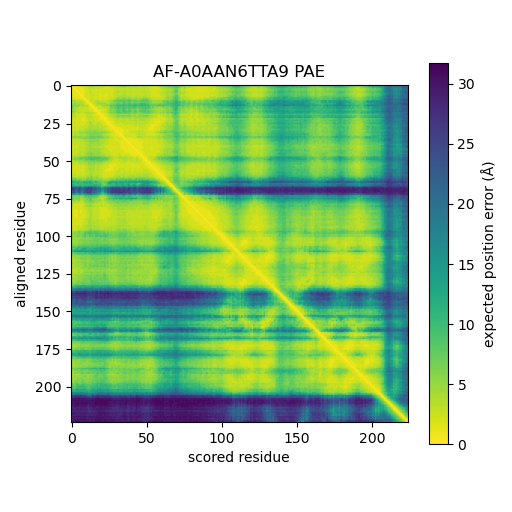 VAL A C 1
ATOM 716 O O . VAL A 1 89 ? 14.056 5.141 -3.224 1.00 95.56 89 VAL A O 1
ATOM 719 N N . ARG A 1 90 ? 14.942 6.996 -4.136 1.00 96.12 90 ARG A N 1
ATOM 720 C CA . ARG A 1 90 ? 14.904 7.779 -2.887 1.00 96.12 90 ARG A CA 1
ATOM 721 C C . ARG A 1 90 ? 13.489 7.898 -2.330 1.00 96.12 90 ARG A C 1
ATOM 723 O O . ARG A 1 90 ? 13.286 7.743 -1.129 1.00 96.12 90 ARG A O 1
ATOM 730 N N . VAL A 1 91 ? 12.493 8.117 -3.190 1.00 95.06 91 VAL A N 1
ATOM 731 C CA . VAL A 1 91 ? 11.099 8.170 -2.731 1.00 95.06 91 VAL A CA 1
ATOM 732 C C . VAL A 1 91 ? 10.629 6.797 -2.237 1.00 95.06 91 VAL A C 1
ATOM 734 O O . VAL A 1 91 ? 9.940 6.716 -1.223 1.00 95.06 91 VAL A O 1
ATOM 737 N N . CYS A 1 92 ? 11.002 5.706 -2.911 1.00 93.44 92 CYS A N 1
ATOM 738 C CA . CYS A 1 92 ? 10.702 4.349 -2.449 1.00 93.44 92 CYS A CA 1
ATOM 739 C C . CYS A 1 92 ? 11.366 4.033 -1.101 1.00 93.44 92 CYS A C 1
ATOM 741 O O . CYS A 1 92 ? 10.711 3.451 -0.238 1.00 93.44 92 CYS A O 1
ATOM 743 N N . GLN A 1 93 ? 12.616 4.448 -0.891 1.00 94.25 93 GLN A N 1
ATOM 744 C CA . GLN A 1 93 ? 13.316 4.308 0.388 1.00 94.25 93 GLN A CA 1
ATOM 745 C C . GLN A 1 93 ? 12.598 5.089 1.491 1.00 94.25 93 GLN A C 1
ATOM 747 O O . GLN A 1 93 ? 12.255 4.513 2.516 1.00 94.25 93 GLN A O 1
ATOM 752 N N . ALA A 1 94 ? 12.264 6.361 1.253 1.00 93.00 94 ALA A N 1
ATOM 753 C CA . ALA A 1 94 ? 11.537 7.182 2.222 1.00 93.00 94 ALA A CA 1
ATOM 754 C C . ALA A 1 94 ? 10.166 6.587 2.593 1.00 93.00 94 ALA A C 1
ATOM 756 O O . ALA A 1 94 ? 9.769 6.607 3.755 1.00 93.00 94 ALA A O 1
ATOM 757 N N . ARG A 1 95 ? 9.445 6.010 1.622 1.00 92.62 95 ARG A N 1
ATOM 758 C CA . ARG A 1 95 ? 8.137 5.370 1.854 1.00 92.62 95 ARG A CA 1
ATOM 759 C C . ARG A 1 95 ? 8.221 4.061 2.632 1.00 92.62 95 ARG A C 1
ATOM 761 O O . ARG A 1 95 ? 7.244 3.709 3.291 1.00 92.62 95 ARG A O 1
ATOM 768 N N . ASN A 1 96 ? 9.335 3.340 2.522 1.00 92.88 96 ASN A N 1
ATOM 769 C CA . ASN A 1 96 ? 9.535 2.058 3.197 1.00 92.88 96 ASN A CA 1
ATOM 770 C C . ASN A 1 96 ? 10.402 2.158 4.462 1.00 92.88 96 ASN A C 1
ATOM 772 O O . ASN A 1 96 ? 10.543 1.168 5.170 1.00 92.88 96 ASN A O 1
ATOM 776 N N . SER A 1 97 ? 10.940 3.338 4.774 1.00 93.44 97 SER A N 1
ATOM 777 C CA . SER A 1 97 ? 11.702 3.569 5.998 1.00 93.44 97 SER A CA 1
ATOM 778 C C . SER A 1 97 ? 10.807 3.430 7.234 1.00 93.44 97 SER A C 1
ATOM 780 O O . SER A 1 97 ? 9.747 4.061 7.326 1.00 93.44 97 SER A O 1
ATOM 782 N N . ILE A 1 98 ? 11.233 2.596 8.183 1.00 88.00 98 ILE A N 1
ATOM 783 C CA . ILE A 1 98 ? 10.543 2.360 9.454 1.00 88.00 98 ILE A CA 1
ATOM 784 C C . ILE A 1 98 ? 11.187 3.267 10.504 1.00 88.00 98 ILE A C 1
ATOM 786 O O . ILE A 1 98 ? 12.086 2.866 11.235 1.00 88.00 98 ILE A O 1
ATOM 790 N N . THR A 1 99 ? 10.741 4.519 10.545 1.00 90.88 99 THR A N 1
ATOM 791 C CA . THR A 1 99 ? 11.149 5.508 11.552 1.00 90.88 99 THR A CA 1
ATOM 792 C C . THR A 1 99 ? 9.932 5.978 12.348 1.00 90.88 99 THR A C 1
ATOM 794 O O . THR A 1 99 ? 8.817 5.941 11.810 1.00 90.88 99 THR A O 1
ATOM 797 N N . PRO A 1 100 ? 10.116 6.469 13.589 1.00 92.44 100 PRO A N 1
ATOM 798 C CA . PRO A 1 100 ? 9.041 7.101 14.349 1.00 92.44 100 PRO A CA 1
ATOM 799 C C . PRO A 1 100 ? 8.341 8.204 13.541 1.00 92.44 100 PRO A C 1
ATOM 801 O O . PRO A 1 100 ? 8.979 8.912 12.755 1.00 92.44 100 PRO A O 1
ATOM 804 N N . ASN A 1 101 ? 7.021 8.328 13.697 1.00 91.69 101 ASN A N 1
ATOM 805 C CA . ASN A 1 101 ? 6.218 9.345 13.022 1.00 91.69 101 ASN A CA 1
ATOM 806 C C . ASN A 1 101 ? 4.975 9.717 13.840 1.00 91.69 101 ASN A C 1
ATOM 808 O O . ASN A 1 101 ? 4.637 9.051 14.812 1.00 91.69 101 ASN A O 1
ATOM 812 N N . LEU A 1 102 ? 4.273 10.761 13.406 1.00 90.56 102 LEU A N 1
ATOM 813 C CA . LEU A 1 102 ? 2.938 11.090 13.883 1.00 90.56 102 LEU A CA 1
ATOM 814 C C . LEU A 1 102 ? 1.904 10.123 13.295 1.00 90.56 102 LEU A C 1
ATOM 816 O O . LEU A 1 102 ? 1.910 9.832 12.095 1.00 90.56 102 LEU A O 1
ATOM 820 N N . HIS A 1 103 ? 1.016 9.644 14.159 1.00 90.31 103 HIS A N 1
ATOM 821 C CA . HIS A 1 103 ? -0.008 8.650 13.862 1.00 90.31 103 HIS A CA 1
ATOM 822 C C . HIS A 1 103 ? -1.387 9.227 14.178 1.00 90.31 103 HIS A C 1
ATOM 824 O O . HIS A 1 103 ? -1.577 9.850 15.219 1.00 90.31 103 HIS A O 1
ATOM 830 N N . SER A 1 104 ? -2.345 9.025 13.276 1.00 90.19 104 SER A N 1
ATOM 831 C CA . SER A 1 104 ? -3.718 9.500 13.450 1.00 90.19 104 SER A CA 1
ATOM 832 C C . SER A 1 104 ? -4.634 8.355 13.857 1.00 90.19 104 SER A C 1
ATOM 834 O O . SER A 1 104 ? -4.576 7.269 13.277 1.00 90.19 104 SER A O 1
ATOM 836 N N . PHE A 1 105 ? -5.509 8.629 14.817 1.00 89.81 105 PHE A N 1
ATOM 837 C CA . PHE A 1 105 ? -6.492 7.689 15.337 1.00 89.81 105 PHE A CA 1
ATOM 838 C C . PHE A 1 105 ? -7.878 8.332 15.313 1.00 89.81 105 PHE A C 1
ATOM 840 O O . PHE A 1 105 ? -8.001 9.549 15.447 1.00 89.81 105 PHE A O 1
ATOM 847 N N . TRP A 1 106 ? -8.909 7.514 15.149 1.00 88.50 106 TRP A N 1
ATOM 848 C CA . TRP A 1 106 ? -10.281 7.852 15.492 1.00 88.50 106 TRP A CA 1
ATOM 849 C C . TRP A 1 106 ? -10.527 7.468 16.947 1.00 88.50 106 TRP A C 1
ATOM 851 O O . TRP A 1 106 ? -10.218 6.344 17.336 1.00 88.50 106 TRP A O 1
ATOM 861 N N . ALA A 1 107 ? -11.044 8.400 17.743 1.00 86.94 107 ALA A N 1
ATOM 862 C CA . ALA A 1 107 ? -11.429 8.152 19.127 1.00 86.94 107 ALA A CA 1
ATOM 863 C C . ALA A 1 107 ? -12.926 7.841 19.199 1.00 86.94 107 ALA A C 1
ATOM 865 O O . ALA A 1 107 ? -13.719 8.510 18.539 1.00 86.94 107 ALA A O 1
ATOM 866 N N . ARG A 1 108 ? -13.287 6.808 19.962 1.00 86.38 108 ARG A N 1
ATOM 867 C CA . ARG A 1 108 ? -14.640 6.239 20.024 1.00 86.38 108 ARG A CA 1
ATOM 868 C C . ARG A 1 108 ? -15.005 5.836 21.435 1.00 86.38 108 ARG A C 1
ATOM 870 O O . ARG A 1 108 ? -14.118 5.459 22.190 1.00 86.38 108 ARG A O 1
ATOM 877 N N . GLY A 1 109 ? -16.299 5.820 21.720 1.00 81.88 109 GLY A N 1
ATOM 878 C CA . GLY A 1 109 ? -16.847 5.362 22.990 1.00 81.88 109 GLY A CA 1
ATOM 879 C C . GLY A 1 109 ? -17.062 6.498 23.985 1.00 81.88 109 GLY A C 1
ATOM 880 O O . GLY A 1 109 ? -16.325 7.488 23.989 1.00 81.88 109 GLY A O 1
ATOM 881 N N . ARG A 1 110 ? -18.108 6.361 24.806 1.00 79.69 110 ARG A N 1
ATOM 882 C CA . ARG A 1 110 ? -18.470 7.345 25.842 1.00 79.69 110 ARG A CA 1
ATOM 883 C C . ARG A 1 110 ? -17.942 6.963 27.220 1.00 79.69 110 ARG A C 1
ATOM 885 O O . ARG A 1 110 ? -17.313 7.787 27.875 1.00 79.69 110 ARG A O 1
ATOM 892 N N . ASP A 1 111 ? -18.161 5.715 27.628 1.00 77.56 111 ASP A N 1
ATOM 893 C CA . ASP A 1 111 ? -17.775 5.231 28.961 1.00 77.56 111 ASP A CA 1
ATOM 894 C C . ASP A 1 111 ? -16.300 4.801 29.010 1.00 77.56 111 ASP A C 1
ATOM 896 O O . ASP A 1 111 ? -15.578 5.078 29.966 1.00 77.56 111 ASP A O 1
ATOM 900 N N . GLN A 1 112 ? -15.839 4.133 27.951 1.00 82.12 112 GLN A N 1
ATOM 901 C CA . GLN A 1 112 ? -14.448 3.746 27.741 1.00 82.12 112 GLN A CA 1
ATOM 902 C C . GLN A 1 112 ? -14.027 4.189 26.344 1.00 82.12 112 GLN A C 1
ATOM 904 O O . GLN A 1 112 ? -14.730 3.912 25.373 1.00 82.12 112 GLN A O 1
ATOM 909 N N . ILE A 1 113 ? -12.870 4.848 26.239 1.00 86.19 113 ILE A N 1
ATOM 910 C CA . ILE A 1 113 ? -12.394 5.364 24.958 1.00 86.19 113 ILE A CA 1
ATOM 911 C C . ILE A 1 113 ? -11.530 4.315 24.254 1.00 86.19 113 ILE A C 1
ATOM 913 O O . ILE A 1 113 ? -10.553 3.795 24.803 1.00 86.19 113 ILE A O 1
ATOM 917 N N . PHE A 1 114 ? -11.860 4.057 22.995 1.00 89.12 114 PHE A N 1
ATOM 918 C CA . PHE A 1 114 ? -11.102 3.225 22.077 1.00 89.12 114 PHE A CA 1
ATOM 919 C C . PHE A 1 114 ? -10.497 4.084 20.967 1.00 89.12 114 PHE A C 1
ATOM 921 O O . PHE A 1 114 ? -11.165 4.933 20.380 1.00 89.12 114 PHE A O 1
ATOM 928 N N . LEU A 1 115 ? -9.228 3.844 20.650 1.00 90.12 115 LEU A N 1
ATOM 929 C CA . LEU A 1 115 ? -8.536 4.451 19.524 1.00 90.12 115 LEU A CA 1
ATOM 930 C C . LEU A 1 115 ? -8.423 3.449 18.380 1.00 90.12 115 LEU A C 1
ATOM 932 O O . LEU A 1 115 ? -7.745 2.427 18.501 1.00 90.12 115 LEU A O 1
ATOM 936 N N . SER A 1 116 ? -9.040 3.782 17.252 1.00 91.06 116 SER A N 1
ATOM 937 C CA . SER A 1 116 ? -8.903 3.056 15.995 1.00 91.06 116 SER A CA 1
ATOM 938 C C . SER A 1 116 ? -7.896 3.758 15.105 1.00 91.06 116 SER A C 1
ATOM 940 O O . SER A 1 116 ? -8.049 4.922 14.738 1.00 91.06 116 SER A O 1
ATOM 942 N N . TYR A 1 117 ? -6.801 3.078 14.803 1.00 92.38 117 TYR A N 1
ATOM 943 C CA . TYR A 1 117 ? -5.746 3.650 13.988 1.00 92.38 117 TYR A CA 1
ATOM 944 C C . TYR A 1 117 ? -6.188 3.832 12.535 1.00 92.38 117 TYR A C 1
ATOM 946 O O . TYR A 1 117 ? -6.875 2.975 11.988 1.00 92.38 117 TYR A O 1
ATOM 954 N N . ARG A 1 118 ? -5.740 4.918 11.889 1.00 91.31 118 ARG A N 1
ATOM 955 C CA . ARG A 1 118 ? -5.964 5.184 10.460 1.00 91.31 118 ARG A CA 1
ATOM 956 C C . ARG A 1 118 ? -4.785 4.658 9.628 1.00 91.31 118 ARG A C 1
ATOM 958 O O . ARG A 1 118 ? -3.761 5.341 9.520 1.00 91.31 118 ARG A O 1
ATOM 965 N N . PRO A 1 119 ? -4.889 3.456 9.037 1.00 90.56 119 PRO A N 1
ATOM 966 C CA . PRO A 1 119 ? -3.792 2.855 8.296 1.00 90.56 119 PRO A CA 1
ATOM 967 C C . PRO A 1 119 ? -3.609 3.471 6.915 1.00 90.56 119 PRO A C 1
ATOM 969 O O . PRO A 1 119 ? -4.529 4.023 6.314 1.00 90.56 119 PRO A O 1
ATOM 972 N N . MET A 1 120 ? -2.411 3.279 6.365 1.00 88.81 120 MET A N 1
ATOM 973 C CA . MET A 1 120 ? -2.124 3.538 4.957 1.00 88.81 120 MET A CA 1
ATOM 974 C C . MET A 1 120 ? -1.256 2.414 4.392 1.00 88.81 120 MET A C 1
ATOM 976 O O . MET A 1 120 ? -0.100 2.252 4.783 1.00 88.81 120 MET A O 1
ATOM 980 N N . PHE A 1 121 ? -1.763 1.696 3.387 1.00 86.56 121 PHE A N 1
ATOM 981 C CA . PHE A 1 121 ? -1.011 0.648 2.678 1.00 86.56 121 PHE A CA 1
ATOM 982 C C . PHE A 1 121 ? 0.221 1.187 1.938 1.00 86.56 121 PHE A C 1
ATOM 984 O O . PHE A 1 121 ? 1.153 0.466 1.599 1.00 86.56 121 PHE A O 1
ATOM 991 N N . HIS A 1 122 ? 0.259 2.484 1.665 1.00 86.44 122 HIS A N 1
ATOM 992 C CA . HIS A 1 122 ? 1.257 3.096 0.800 1.00 86.44 122 HIS A CA 1
ATOM 993 C C . HIS A 1 122 ? 2.572 3.472 1.494 1.00 86.44 122 HIS A C 1
ATOM 995 O O . HIS A 1 122 ? 3.576 3.651 0.795 1.00 86.44 122 HIS A O 1
ATOM 1001 N N . ILE A 1 123 ? 2.577 3.560 2.826 1.00 89.75 123 ILE A N 1
ATOM 1002 C CA . ILE A 1 123 ? 3.718 4.002 3.636 1.00 89.75 123 ILE A CA 1
ATOM 1003 C C . ILE A 1 123 ? 3.980 2.949 4.716 1.00 89.7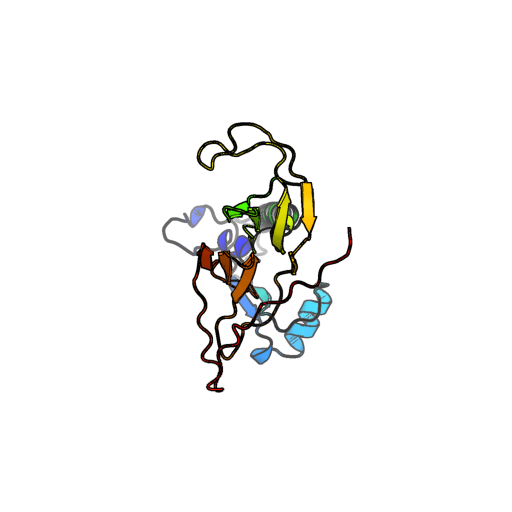5 123 ILE A C 1
ATOM 1005 O O . ILE A 1 123 ? 3.098 2.703 5.530 1.00 89.75 123 ILE A O 1
ATOM 1009 N N . ALA A 1 124 ? 5.175 2.351 4.756 1.00 88.81 124 ALA A N 1
ATOM 1010 C CA . ALA A 1 124 ? 5.473 1.185 5.599 1.00 88.81 124 ALA A CA 1
ATOM 1011 C C . ALA A 1 124 ? 5.165 1.404 7.088 1.00 88.81 124 ALA A C 1
ATOM 1013 O O . ALA A 1 124 ? 4.493 0.580 7.703 1.00 88.81 124 ALA A O 1
ATOM 1014 N N . LYS A 1 125 ? 5.546 2.561 7.641 1.00 90.00 125 LYS A N 1
ATOM 1015 C CA . LYS A 1 125 ? 5.230 2.957 9.028 1.00 90.00 125 LYS A CA 1
ATOM 1016 C C . LYS A 1 125 ? 3.728 3.040 9.344 1.00 90.00 125 LYS A C 1
ATOM 1018 O O . LYS A 1 125 ? 3.353 2.999 10.509 1.00 90.00 125 LYS A O 1
ATOM 1023 N N . HIS A 1 126 ? 2.863 3.123 8.331 1.00 90.19 126 HIS A N 1
ATOM 1024 C CA . HIS A 1 126 ? 1.409 3.162 8.489 1.00 90.19 126 HIS A CA 1
ATOM 1025 C C . HIS A 1 126 ? 0.698 1.858 8.068 1.00 90.19 126 HIS A C 1
ATOM 1027 O O . HIS A 1 126 ? -0.530 1.806 8.123 1.00 90.19 126 HIS A O 1
ATOM 1033 N N . ARG A 1 127 ? 1.428 0.788 7.704 1.00 89.06 127 ARG A N 1
ATOM 1034 C CA . ARG A 1 127 ? 0.864 -0.513 7.274 1.00 89.06 127 ARG A CA 1
ATOM 1035 C C . ARG A 1 127 ? 0.504 -1.437 8.439 1.00 89.06 127 ARG A C 1
ATOM 1037 O O . ARG A 1 127 ? 0.937 -2.587 8.497 1.00 89.06 127 ARG A O 1
ATOM 1044 N N . ARG A 1 128 ? -0.260 -0.930 9.398 1.00 88.88 128 ARG A N 1
ATOM 1045 C CA . ARG A 1 128 ? -0.745 -1.726 10.529 1.00 88.88 128 ARG A CA 1
ATOM 1046 C C . ARG A 1 128 ? -2.184 -1.388 10.809 1.00 88.88 128 ARG A C 1
ATOM 1048 O O . ARG A 1 128 ? -2.548 -0.229 10.703 1.00 88.88 128 ARG A O 1
ATOM 1055 N N . GLN A 1 129 ? -2.966 -2.374 11.213 1.00 91.06 129 GLN A N 1
ATOM 1056 C CA . GLN A 1 129 ? -4.284 -2.135 11.784 1.00 91.06 129 GLN A CA 1
ATOM 1057 C C . GLN A 1 129 ? -4.192 -2.310 13.295 1.00 91.06 129 GLN A C 1
ATOM 1059 O O . GLN A 1 129 ? -3.752 -3.366 13.763 1.00 91.06 129 GLN A O 1
ATOM 1064 N N . ILE A 1 130 ? -4.533 -1.252 14.034 1.00 90.56 130 ILE A N 1
ATOM 1065 C CA . ILE A 1 130 ? -4.335 -1.174 15.480 1.00 90.56 130 ILE A CA 1
ATOM 1066 C C . ILE A 1 130 ? -5.605 -0.641 16.143 1.00 90.56 130 ILE A C 1
ATOM 1068 O O . ILE A 1 130 ? -6.124 0.391 15.720 1.00 90.56 130 ILE A O 1
ATOM 1072 N N . PHE A 1 131 ? -6.042 -1.318 17.205 1.00 91.00 131 PHE A N 1
ATOM 1073 C CA . PHE A 1 131 ? -7.102 -0.855 18.101 1.00 91.00 131 PHE A CA 1
ATOM 1074 C C . PHE A 1 131 ? -6.567 -0.845 19.527 1.00 91.00 131 PHE A C 1
ATOM 1076 O O . PHE A 1 131 ? -6.007 -1.845 19.988 1.00 91.00 131 PHE A O 1
ATOM 1083 N N . LEU A 1 132 ? -6.722 0.280 20.214 1.00 90.00 132 LEU A N 1
ATOM 1084 C CA . LEU A 1 132 ? -6.243 0.483 21.578 1.00 90.00 132 LEU A CA 1
ATOM 1085 C C . LEU A 1 132 ? -7.427 0.858 22.456 1.00 90.00 132 LEU A C 1
ATOM 1087 O O . LEU A 1 132 ? -8.229 1.690 22.050 1.00 90.00 132 LEU A O 1
ATOM 1091 N N . ALA A 1 133 ? -7.512 0.305 23.657 1.00 87.94 133 ALA A N 1
ATOM 1092 C CA . ALA A 1 133 ? -8.298 0.934 24.710 1.00 87.94 133 ALA A CA 1
ATOM 1093 C C . ALA A 1 133 ? -7.389 1.888 25.489 1.00 87.94 133 ALA A C 1
ATOM 1095 O O . ALA A 1 133 ? -6.220 1.581 25.760 1.00 87.94 133 ALA A O 1
ATOM 1096 N N . ILE A 1 134 ? -7.912 3.065 25.812 1.00 85.12 134 ILE A N 1
ATOM 1097 C CA . ILE A 1 134 ? -7.176 4.089 26.546 1.00 85.12 134 ILE A CA 1
ATOM 1098 C C . ILE A 1 134 ? -7.937 4.500 27.798 1.00 85.12 134 ILE A C 1
ATOM 1100 O O . ILE A 1 134 ? -9.166 4.477 27.842 1.00 85.12 134 ILE A O 1
ATOM 1104 N N . CYS A 1 135 ? -7.175 4.890 28.813 1.00 79.00 135 CYS A N 1
ATOM 1105 C CA . CYS A 1 135 ? -7.691 5.637 29.947 1.00 79.00 135 CYS A CA 1
ATOM 1106 C C . CYS A 1 135 ? -7.215 7.082 29.800 1.00 79.00 135 CYS A C 1
ATOM 1108 O O . CYS A 1 135 ? -6.024 7.323 29.563 1.00 79.00 135 CYS A O 1
ATOM 1110 N N . LEU A 1 136 ? -8.145 8.029 29.889 1.00 72.50 136 LEU A N 1
ATOM 1111 C CA . LEU A 1 136 ? -7.844 9.449 29.799 1.00 72.50 136 LEU A CA 1
ATOM 1112 C C . LEU A 1 136 ? -7.876 10.043 31.208 1.00 72.50 136 LEU A C 1
ATOM 1114 O O . LEU A 1 136 ? -8.861 9.879 31.922 1.00 72.50 136 LEU A O 1
ATOM 1118 N N . ALA A 1 137 ? -6.790 10.701 31.613 1.00 63.59 137 ALA A N 1
ATOM 1119 C CA . ALA A 1 137 ? -6.683 11.291 32.949 1.00 63.59 137 ALA A CA 1
ATOM 1120 C C . ALA A 1 137 ? -7.530 12.568 33.112 1.00 63.59 137 ALA A C 1
ATOM 1122 O O . ALA A 1 137 ? -7.905 12.914 34.228 1.00 63.59 137 ALA A O 1
ATOM 1123 N N . GLU A 1 138 ? -7.847 13.252 32.010 1.00 62.00 138 GLU A N 1
ATOM 1124 C CA . GLU A 1 138 ? -8.630 14.490 31.988 1.00 62.00 138 GLU A CA 1
ATOM 1125 C C . GLU A 1 138 ? -9.818 14.324 31.034 1.00 62.00 138 GLU A C 1
ATOM 1127 O O . GLU A 1 138 ? -9.652 13.838 29.917 1.00 62.00 138 GLU A O 1
ATOM 1132 N N . LEU A 1 139 ? -11.023 14.691 31.479 1.00 54.25 139 LEU A N 1
ATOM 1133 C CA . LEU A 1 139 ? -12.251 14.597 30.684 1.00 54.25 139 LEU A CA 1
ATOM 1134 C C . LEU A 1 139 ? -12.166 15.463 29.418 1.00 54.25 139 LEU A C 1
ATOM 1136 O O . LEU A 1 139 ? -11.691 16.596 29.446 1.00 54.25 139 LEU A O 1
ATOM 1140 N N . LEU A 1 140 ? -12.667 14.926 28.305 1.00 58.62 140 LEU A N 1
ATOM 1141 C CA . LEU A 1 140 ? -12.848 15.685 27.072 1.00 58.62 140 LEU A CA 1
ATOM 1142 C C . LEU A 1 140 ? -14.081 16.573 27.211 1.00 58.62 140 LEU A C 1
ATOM 1144 O O . LEU A 1 140 ? -15.203 16.076 27.128 1.00 58.62 140 LEU A O 1
ATOM 1148 N N . ASP A 1 141 ? -13.889 17.883 27.340 1.00 54.91 141 ASP A N 1
ATOM 1149 C CA . ASP A 1 141 ? -14.983 18.826 27.124 1.00 54.91 141 ASP A CA 1
ATOM 1150 C C . ASP A 1 141 ? -15.415 18.749 25.649 1.00 54.91 141 ASP A C 1
ATOM 1152 O O . ASP A 1 141 ? -14.652 19.057 24.730 1.00 54.91 141 ASP A O 1
ATOM 1156 N N . ASN A 1 142 ? -16.654 18.310 25.411 1.00 56.19 142 ASN A N 1
ATOM 1157 C CA . ASN A 1 142 ? -17.296 18.249 24.090 1.00 56.19 142 ASN A CA 1
ATOM 1158 C C . ASN A 1 142 ? -16.575 17.386 23.034 1.00 56.19 142 ASN A C 1
ATOM 1160 O O . ASN A 1 142 ? -16.672 17.653 21.836 1.00 56.19 142 ASN A O 1
ATOM 1164 N N . GLY A 1 143 ? -15.856 16.340 23.455 1.00 57.34 143 GLY A N 1
ATOM 1165 C CA . GLY A 1 143 ? -15.251 15.369 22.533 1.00 57.34 143 GLY A CA 1
ATOM 1166 C C . GLY A 1 143 ? -14.035 15.883 21.754 1.00 57.34 143 GLY A C 1
ATOM 1167 O O . GLY A 1 143 ? -13.575 15.210 20.832 1.00 57.34 143 GLY A O 1
ATOM 1168 N N . VAL A 1 144 ? -13.484 17.046 22.122 1.00 59.00 144 VAL A N 1
ATOM 1169 C CA . VAL A 1 144 ? -12.267 17.595 21.512 1.00 59.00 144 VAL A CA 1
ATOM 1170 C C . VAL A 1 144 ? -11.163 17.684 22.556 1.00 59.00 144 VAL A C 1
ATOM 1172 O O . VAL A 1 144 ? -11.271 18.393 23.552 1.00 59.00 144 VAL A O 1
ATOM 1175 N N . VAL A 1 145 ? -10.051 16.997 22.290 1.00 62.47 145 VAL A N 1
ATOM 1176 C CA . VAL A 1 145 ? -8.816 17.175 23.053 1.00 62.47 145 VAL A CA 1
ATOM 1177 C C . VAL A 1 145 ? -8.238 18.546 22.666 1.00 62.47 145 VAL A C 1
ATOM 1179 O O . VAL A 1 145 ? -7.634 18.693 21.605 1.00 62.47 145 VAL A O 1
ATOM 1182 N N . SER A 1 146 ? -8.452 19.576 23.484 1.00 58.50 146 SER A N 1
ATOM 1183 C CA . SER A 1 146 ? -8.009 20.948 23.174 1.00 58.50 146 SER A CA 1
ATOM 1184 C C . SER A 1 146 ? -6.522 21.201 23.470 1.00 58.50 146 SER A C 1
ATOM 1186 O O . SER A 1 146 ? -5.976 22.226 23.056 1.00 58.50 146 SER A O 1
ATOM 1188 N N . ARG A 1 147 ? -5.844 20.281 24.171 1.00 69.06 147 ARG A N 1
ATOM 1189 C CA . ARG A 1 147 ? -4.444 20.410 24.608 1.00 69.06 147 ARG A CA 1
ATOM 1190 C C . ARG A 1 147 ? -3.663 19.107 24.411 1.00 69.06 147 ARG A C 1
ATOM 1192 O O . ARG A 1 147 ? -4.264 18.045 24.366 1.00 69.06 147 ARG A O 1
ATOM 1199 N N . PRO A 1 148 ? -2.326 19.138 24.302 1.00 72.88 148 PRO A N 1
ATOM 1200 C CA . PRO A 1 148 ? -1.532 17.913 24.310 1.00 72.88 148 PRO A CA 1
ATOM 1201 C C . PRO A 1 148 ? -1.743 17.151 25.629 1.00 72.88 148 PRO A C 1
ATOM 1203 O O . PRO A 1 148 ? -1.272 17.588 26.675 1.00 72.88 148 PRO A O 1
ATOM 1206 N N . THR A 1 149 ? -2.457 16.026 25.574 1.00 73.56 149 THR A N 1
ATOM 1207 C CA . THR A 1 149 ? -2.782 15.199 26.745 1.00 73.56 149 THR A CA 1
ATOM 1208 C C . THR A 1 149 ? -2.023 13.880 26.682 1.00 73.56 149 THR A C 1
ATOM 1210 O O . THR A 1 149 ? -1.971 13.220 25.640 1.00 73.56 149 THR A O 1
ATOM 1213 N N . THR A 1 150 ? -1.447 13.473 27.810 1.00 78.62 150 THR A N 1
ATOM 1214 C CA . THR A 1 150 ? -0.831 12.152 27.949 1.00 78.62 150 THR A CA 1
ATOM 1215 C C . THR A 1 150 ? -1.924 11.097 28.074 1.00 78.62 150 THR A C 1
ATOM 1217 O O . THR A 1 150 ? -2.749 11.155 28.982 1.00 78.62 150 THR A O 1
ATOM 1220 N N . ILE A 1 151 ? -1.918 10.120 27.169 1.00 80.00 151 ILE A N 1
ATOM 1221 C CA . ILE A 1 151 ? -2.823 8.967 27.215 1.00 80.00 151 ILE A CA 1
ATOM 1222 C C . ILE A 1 151 ? -2.097 7.755 27.794 1.00 80.00 151 ILE A C 1
ATOM 1224 O O . ILE A 1 151 ? -0.948 7.482 27.438 1.00 80.00 151 ILE A O 1
ATOM 1228 N N . THR A 1 152 ? -2.776 6.991 28.647 1.00 81.56 152 THR A N 1
ATOM 1229 C CA . THR 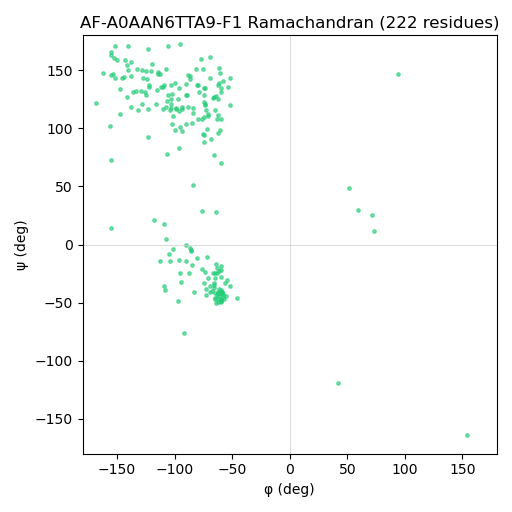A 1 152 ? -2.277 5.689 29.099 1.00 81.56 152 THR A CA 1
ATOM 1230 C C . THR A 1 152 ? -2.958 4.595 28.288 1.00 81.56 152 THR A C 1
ATOM 1232 O O . THR A 1 152 ? -4.181 4.437 28.320 1.00 81.56 152 THR A O 1
ATOM 1235 N N . ILE A 1 153 ? -2.158 3.838 27.537 1.00 80.25 153 ILE A N 1
ATOM 1236 C CA . ILE A 1 153 ? -2.631 2.669 26.790 1.00 80.25 153 ILE A CA 1
ATOM 1237 C C . ILE A 1 153 ? -2.889 1.557 27.807 1.00 80.25 153 ILE A C 1
ATOM 1239 O O . ILE A 1 153 ? -1.973 1.179 28.531 1.00 80.25 153 ILE A O 1
ATOM 1243 N N . THR A 1 154 ? -4.123 1.052 27.874 1.00 75.50 154 THR A N 1
ATOM 1244 C CA . THR A 1 154 ? -4.505 0.013 28.844 1.00 75.50 154 THR A CA 1
ATOM 1245 C C . THR A 1 154 ? -4.310 -1.382 28.227 1.00 75.50 154 THR A C 1
ATOM 1247 O O . THR A 1 154 ? -3.276 -1.987 28.497 1.00 75.50 154 THR A O 1
ATOM 1250 N N . PRO A 1 155 ? -5.177 -1.887 27.326 1.00 78.69 155 PRO A N 1
ATOM 1251 C CA . PRO A 1 155 ? -4.807 -3.003 26.454 1.00 78.69 155 PRO A CA 1
ATOM 1252 C C . PRO A 1 155 ? -4.741 -2.630 24.963 1.00 78.69 155 PRO A C 1
ATOM 1254 O O . PRO A 1 155 ? -5.542 -1.858 24.428 1.00 78.69 155 PRO A O 1
ATOM 1257 N N . VAL A 1 156 ? -3.816 -3.281 24.253 1.00 79.88 156 VAL A N 1
ATOM 1258 C CA . VAL A 1 156 ? -3.827 -3.360 22.786 1.00 79.88 156 VAL A CA 1
ATOM 1259 C C . VAL A 1 156 ? -4.828 -4.443 22.389 1.00 79.88 156 VAL A C 1
ATOM 1261 O O . VAL A 1 156 ? -4.563 -5.628 22.573 1.00 79.88 156 VAL A O 1
ATOM 1264 N N . LEU A 1 157 ? -5.974 -4.050 21.834 1.00 76.19 157 LEU A N 1
ATOM 1265 C CA . LEU A 1 157 ? -7.016 -4.992 21.411 1.00 76.19 157 LEU A CA 1
ATOM 1266 C C . LEU A 1 157 ? -6.605 -5.749 20.146 1.00 76.19 157 LEU A C 1
ATOM 1268 O O . LEU A 1 157 ? -6.854 -6.946 20.000 1.00 76.19 157 LEU A O 1
ATOM 1272 N N . LYS A 1 158 ? -5.946 -5.050 19.218 1.00 86.12 158 LYS A N 1
ATOM 1273 C CA . LYS A 1 158 ? -5.384 -5.661 18.016 1.00 86.12 158 LYS A CA 1
ATOM 1274 C C . LYS A 1 158 ? -4.176 -4.885 17.529 1.00 86.12 158 LYS A C 1
ATOM 1276 O O . LYS A 1 158 ? -4.166 -3.661 17.567 1.00 86.12 158 LYS A O 1
ATOM 1281 N N . ASN A 1 159 ? -3.187 -5.610 17.018 1.00 85.06 159 ASN A N 1
ATOM 1282 C CA . ASN A 1 159 ? -2.063 -5.075 16.258 1.00 85.06 159 ASN A CA 1
ATOM 1283 C C . ASN A 1 159 ? -1.667 -6.124 15.221 1.00 85.06 159 ASN A C 1
ATOM 1285 O O . ASN A 1 159 ? -1.220 -7.211 15.587 1.00 85.06 159 ASN A O 1
ATOM 1289 N N . ARG A 1 160 ? -1.873 -5.830 13.937 1.00 82.62 160 ARG A N 1
ATOM 1290 C CA . ARG A 1 160 ? -1.502 -6.755 12.861 1.00 82.62 160 ARG A CA 1
ATOM 1291 C C . ARG A 1 160 ? -0.911 -6.043 11.643 1.00 82.62 160 ARG A C 1
ATOM 1293 O O . ARG A 1 160 ? -1.303 -4.901 11.371 1.00 82.62 160 ARG A O 1
ATOM 1300 N N . PRO A 1 161 ? -0.009 -6.708 10.900 1.00 79.31 161 PRO A N 1
ATOM 1301 C CA . PRO A 1 161 ? 0.373 -6.268 9.567 1.00 79.31 161 PRO A CA 1
ATOM 1302 C C . PRO A 1 161 ? -0.784 -6.462 8.575 1.00 79.31 161 PRO A C 1
ATOM 1304 O O . PRO A 1 161 ? -1.734 -7.205 8.831 1.00 79.31 161 PRO A O 1
ATOM 1307 N N . LEU A 1 162 ? -0.691 -5.762 7.449 1.00 76.19 162 LEU A N 1
ATOM 1308 C CA . LEU A 1 162 ? -1.672 -5.764 6.368 1.00 76.19 162 LEU A CA 1
ATOM 1309 C C . LEU A 1 162 ? -1.118 -6.552 5.171 1.00 76.19 162 LEU A C 1
ATOM 1311 O O . LEU A 1 162 ? -0.590 -5.935 4.246 1.00 76.19 162 LEU A O 1
ATOM 1315 N N . ASP A 1 163 ? -1.156 -7.886 5.232 1.00 62.81 163 ASP A N 1
ATOM 1316 C CA . ASP A 1 163 ? -0.618 -8.743 4.164 1.00 62.81 163 ASP A CA 1
ATOM 1317 C C . ASP A 1 163 ? -1.282 -10.136 4.124 1.00 62.81 163 ASP A C 1
ATOM 1319 O O . ASP A 1 163 ? -0.726 -11.130 4.585 1.00 62.81 163 ASP A O 1
ATOM 1323 N N . ALA A 1 164 ? -2.534 -10.202 3.662 1.00 69.19 164 ALA A N 1
ATOM 1324 C CA . ALA A 1 164 ? -3.291 -11.450 3.529 1.00 69.19 164 ALA A CA 1
ATOM 1325 C C . ALA A 1 164 ? -4.134 -11.472 2.242 1.00 69.19 164 ALA A C 1
ATOM 1327 O O . ALA A 1 164 ? -4.257 -10.471 1.543 1.00 69.19 164 ALA A O 1
ATOM 1328 N N . THR A 1 165 ? -4.726 -12.617 1.907 1.00 80.06 165 THR A N 1
ATOM 1329 C CA . THR A 1 165 ? -5.675 -12.753 0.787 1.00 80.06 165 THR A CA 1
ATOM 1330 C C . THR A 1 165 ? -7.035 -12.151 1.153 1.00 80.06 165 THR A C 1
ATOM 1332 O O . THR A 1 165 ? -7.416 -12.150 2.326 1.00 80.06 165 THR A O 1
ATOM 1335 N N . TYR A 1 166 ? -7.792 -11.657 0.164 1.00 86.00 166 TYR A N 1
ATOM 1336 C CA . TYR A 1 166 ? -9.175 -11.238 0.411 1.00 86.00 166 TYR A CA 1
ATOM 1337 C C . TYR A 1 166 ? -10.043 -12.425 0.867 1.00 86.00 166 TYR A C 1
ATOM 1339 O O . TYR A 1 166 ? -9.939 -13.506 0.282 1.00 86.00 166 TYR A O 1
ATOM 1347 N N . PRO A 1 167 ? -10.908 -12.234 1.879 1.00 86.06 167 PRO A N 1
ATOM 1348 C CA . PRO A 1 167 ? -11.948 -13.184 2.247 1.00 86.06 167 PRO A CA 1
ATOM 1349 C C . PRO A 1 167 ? -12.827 -13.541 1.046 1.00 86.06 167 PRO A C 1
ATOM 1351 O O . PRO A 1 167 ? -13.241 -12.663 0.293 1.00 86.06 167 PRO A O 1
ATOM 1354 N N . SER A 1 168 ? -13.118 -14.830 0.873 1.00 83.56 168 SER A N 1
ATOM 1355 C CA . SER A 1 168 ? -13.869 -15.338 -0.282 1.00 83.56 168 SER A CA 1
ATOM 1356 C C . SER A 1 168 ? -15.389 -15.318 -0.104 1.00 83.56 168 SER A C 1
ATOM 1358 O O . SER A 1 168 ? -16.104 -15.296 -1.101 1.00 83.56 168 SER A O 1
ATOM 1360 N N . CYS A 1 169 ? -15.896 -15.352 1.133 1.00 83.44 169 CYS A N 1
ATOM 1361 C CA . CYS A 1 169 ? -17.325 -15.544 1.407 1.00 83.44 169 CYS A CA 1
ATOM 1362 C C . CYS A 1 169 ? -18.045 -14.299 1.939 1.00 83.44 169 CYS A C 1
ATOM 1364 O O . CYS A 1 169 ? -19.214 -14.094 1.624 1.00 83.44 169 CYS A O 1
ATOM 1366 N N . CYS A 1 170 ? -17.386 -13.476 2.754 1.00 86.88 170 CYS A N 1
ATOM 1367 C CA . CYS A 1 170 ? -18.019 -12.333 3.403 1.00 86.88 170 CYS A CA 1
ATOM 1368 C C . CYS A 1 170 ? -17.006 -11.246 3.767 1.00 86.88 170 CYS A C 1
ATOM 1370 O O . CYS A 1 170 ? -15.801 -11.486 3.829 1.00 86.88 170 CYS A O 1
ATOM 1372 N N . MET A 1 171 ? -17.517 -10.042 4.026 1.00 90.06 171 MET A N 1
ATOM 1373 C CA . MET A 1 171 ? -16.734 -8.912 4.515 1.00 90.06 171 MET A CA 1
ATOM 1374 C C . MET A 1 171 ? -16.606 -9.001 6.045 1.00 90.06 171 MET A C 1
ATOM 1376 O O . MET A 1 171 ? -17.619 -8.865 6.733 1.00 90.06 171 MET A O 1
ATOM 1380 N N . PRO A 1 172 ? -15.407 -9.237 6.607 1.00 92.06 172 PRO A N 1
ATOM 1381 C CA . PRO A 1 172 ? -15.255 -9.418 8.040 1.00 92.06 172 PRO A CA 1
ATOM 1382 C C . PRO A 1 172 ? -15.068 -8.079 8.758 1.00 92.06 172 PRO A C 1
ATOM 1384 O O . PRO A 1 172 ? -14.383 -7.178 8.272 1.00 92.06 172 PRO A O 1
ATOM 1387 N N . PHE A 1 173 ? -15.619 -7.983 9.965 1.00 93.25 173 PHE A N 1
ATOM 1388 C CA . PHE A 1 173 ? -15.476 -6.829 10.847 1.00 93.25 173 PHE A CA 1
ATOM 1389 C C . PHE A 1 173 ? -14.905 -7.263 12.194 1.00 93.25 173 PHE A C 1
ATOM 1391 O O . PHE A 1 173 ? -15.241 -8.322 12.723 1.00 93.25 173 PHE A O 1
ATOM 1398 N N . TYR A 1 174 ? -14.039 -6.431 12.761 1.00 92.25 174 TYR A N 1
ATOM 1399 C CA . TYR A 1 174 ? -13.744 -6.478 14.182 1.00 92.25 174 TYR A CA 1
ATOM 1400 C C . TYR A 1 174 ? -14.922 -5.881 14.929 1.00 92.25 174 TYR A C 1
ATOM 1402 O O . TYR A 1 174 ? -15.314 -4.766 14.616 1.00 92.25 174 TYR A O 1
ATOM 1410 N N . LEU A 1 175 ? -15.435 -6.604 15.918 1.00 91.31 175 LEU A N 1
ATOM 1411 C CA . LEU A 1 175 ? -16.402 -6.106 16.885 1.00 91.31 175 LEU A CA 1
ATOM 1412 C C . LEU A 1 175 ? -15.680 -5.907 18.216 1.00 91.31 175 LEU A C 1
ATOM 1414 O O . LEU A 1 175 ? -15.054 -6.839 18.727 1.00 91.31 175 LEU A O 1
ATOM 1418 N N . TYR A 1 176 ? -15.727 -4.695 18.754 1.00 89.81 176 TYR A N 1
ATOM 1419 C CA . TYR A 1 176 ? -15.067 -4.349 20.010 1.00 89.81 176 TYR A CA 1
ATOM 1420 C C . TYR A 1 176 ? -15.837 -3.244 20.734 1.00 89.81 176 TYR A C 1
ATOM 1422 O O . TYR A 1 176 ? -16.599 -2.511 20.115 1.00 89.81 176 TYR A O 1
ATOM 1430 N N . GLY A 1 177 ? -15.648 -3.116 22.044 1.00 87.69 177 GLY A N 1
ATOM 1431 C CA . GLY A 1 177 ? -16.368 -2.129 22.842 1.00 87.69 177 GLY A CA 1
ATOM 1432 C C . GLY A 1 177 ? -16.494 -2.538 24.306 1.00 87.69 177 GLY A C 1
ATOM 1433 O O . GLY A 1 177 ? -15.777 -3.428 24.775 1.00 87.69 177 GLY A O 1
ATOM 1434 N N . SER A 1 178 ? -17.405 -1.880 25.015 1.00 85.00 178 SER A N 1
ATOM 1435 C CA . SER A 1 178 ? -17.845 -2.248 26.360 1.00 85.00 178 SER A CA 1
ATOM 1436 C C . SER A 1 178 ? -19.129 -3.096 26.286 1.00 85.00 178 SER A C 1
ATOM 1438 O O . SER A 1 178 ? -19.721 -3.235 25.216 1.00 85.00 178 SER A O 1
ATOM 1440 N N . PRO A 1 179 ? -19.611 -3.669 27.402 1.00 82.19 179 PRO A N 1
ATOM 1441 C CA . PRO A 1 179 ? -20.921 -4.322 27.425 1.00 82.19 179 PRO A CA 1
ATOM 1442 C C . PRO A 1 179 ? -22.096 -3.394 27.064 1.00 82.19 179 PRO A C 1
ATOM 1444 O O . PRO A 1 179 ? -23.155 -3.886 26.693 1.00 82.19 179 PRO A O 1
ATOM 1447 N N . GLN A 1 180 ? -21.929 -2.074 27.197 1.00 83.88 180 GLN A N 1
ATOM 1448 C CA . GLN A 1 180 ? -22.960 -1.065 26.927 1.00 83.88 180 GLN A CA 1
ATOM 1449 C C . GLN A 1 180 ? -22.869 -0.478 25.515 1.00 83.88 180 GLN A C 1
ATOM 1451 O O . GLN A 1 180 ? -23.861 0.030 24.996 1.00 83.88 180 GLN A O 1
ATOM 1456 N N . GLU A 1 181 ? -21.686 -0.509 24.901 1.00 87.50 181 GLU A N 1
ATOM 1457 C CA . GLU A 1 181 ? -21.428 0.136 23.620 1.00 87.50 181 GLU A CA 1
ATOM 1458 C C . GLU A 1 181 ? -20.510 -0.723 22.755 1.00 87.50 181 GLU A C 1
ATOM 1460 O O . GLU A 1 181 ? -19.415 -1.095 23.176 1.00 87.50 181 GLU A O 1
ATOM 1465 N N . ALA A 1 182 ? -20.938 -0.997 21.524 1.00 89.81 182 ALA A N 1
ATOM 1466 C CA . ALA A 1 182 ? -20.164 -1.745 20.548 1.00 89.81 182 ALA A CA 1
ATOM 1467 C C . ALA A 1 182 ? -19.780 -0.875 19.344 1.00 89.81 182 ALA A C 1
ATOM 1469 O O . ALA A 1 182 ? -20.518 0.013 18.914 1.00 89.81 182 ALA A O 1
ATOM 1470 N N . HIS A 1 183 ? -18.620 -1.173 18.773 1.00 92.38 183 HIS A N 1
ATOM 1471 C CA . HIS A 1 183 ? -18.046 -0.526 17.601 1.00 92.38 183 HIS A CA 1
ATOM 1472 C C . HIS A 1 183 ? -17.566 -1.588 16.621 1.00 92.38 183 HIS A C 1
ATOM 1474 O O . HIS A 1 183 ? -17.161 -2.685 17.027 1.00 92.38 183 HIS A O 1
ATOM 1480 N N . ILE A 1 184 ? -17.572 -1.247 15.332 1.00 93.25 184 ILE A N 1
ATOM 1481 C CA . ILE A 1 184 ? -17.072 -2.135 14.287 1.00 93.25 184 ILE A CA 1
ATOM 1482 C C . ILE A 1 184 ? -16.048 -1.468 13.383 1.00 93.25 184 ILE A C 1
ATOM 1484 O O . ILE A 1 184 ? -16.175 -0.302 13.018 1.00 93.25 184 ILE A O 1
ATOM 1488 N N . ASP A 1 185 ? -15.058 -2.256 12.969 1.00 92.81 185 ASP A N 1
ATOM 1489 C CA . ASP A 1 185 ? -14.055 -1.856 11.984 1.00 92.81 185 ASP A CA 1
ATOM 1490 C C . ASP A 1 185 ? -13.791 -2.960 10.968 1.00 92.81 185 ASP A C 1
ATOM 1492 O O . ASP A 1 185 ? -13.518 -4.105 11.331 1.00 92.81 185 ASP A O 1
ATOM 1496 N N . HIS A 1 186 ? -13.805 -2.608 9.684 1.00 92.50 186 HIS A N 1
ATOM 1497 C CA . HIS A 1 186 ? -13.528 -3.543 8.601 1.00 92.50 186 HIS A CA 1
ATOM 1498 C C . HIS A 1 186 ? -12.129 -4.155 8.727 1.00 92.50 186 HIS A C 1
ATOM 1500 O O . HIS A 1 186 ? -11.131 -3.471 8.970 1.00 92.50 186 HIS A O 1
ATOM 1506 N N . VAL A 1 187 ? -12.042 -5.469 8.551 1.00 91.00 187 VAL A N 1
ATOM 1507 C CA . VAL A 1 187 ? -10.801 -6.237 8.622 1.00 91.00 187 VAL A CA 1
ATOM 1508 C C . VAL A 1 187 ? -9.990 -5.998 7.343 1.00 91.00 187 VAL A C 1
ATOM 1510 O O . VAL A 1 187 ? -10.114 -6.716 6.363 1.00 91.00 187 VAL A O 1
ATOM 1513 N N . LEU A 1 188 ? -9.061 -5.041 7.392 1.00 89.25 188 LEU A N 1
ATOM 1514 C CA . LEU A 1 188 ? -8.162 -4.707 6.280 1.00 89.25 188 LEU A CA 1
ATOM 1515 C C . LEU A 1 188 ? -7.104 -5.786 6.026 1.00 89.25 188 LEU A C 1
ATOM 1517 O O . LEU A 1 188 ? -6.210 -6.003 6.845 1.00 89.25 188 LEU A O 1
ATOM 1521 N N . VAL A 1 189 ? -7.188 -6.471 4.897 1.00 84.38 189 VAL A N 1
ATOM 1522 C CA . VAL A 1 189 ? -6.334 -7.638 4.603 1.00 84.38 189 VAL A CA 1
ATOM 1523 C C . VAL A 1 189 ? -5.297 -7.347 3.534 1.00 84.38 189 VAL A C 1
ATOM 1525 O O . VAL A 1 189 ? -4.156 -7.790 3.656 1.00 84.38 189 VAL A O 1
ATOM 1528 N N . ARG A 1 190 ? -5.675 -6.587 2.504 1.00 83.19 190 ARG A N 1
ATOM 1529 C CA . ARG A 1 190 ? -4.905 -6.464 1.268 1.00 83.19 190 ARG A CA 1
ATOM 1530 C C . ARG A 1 190 ? -5.215 -5.155 0.568 1.00 83.19 190 ARG A C 1
ATOM 1532 O O . ARG A 1 190 ? -6.346 -4.702 0.587 1.00 83.19 190 ARG A O 1
ATOM 1539 N N . SER A 1 191 ? -4.222 -4.565 -0.091 1.00 85.25 191 SER A N 1
ATOM 1540 C CA . SER A 1 191 ? -4.430 -3.384 -0.934 1.00 85.25 191 SER A CA 1
ATOM 1541 C C . SER A 1 191 ? -4.836 -3.783 -2.360 1.00 85.25 191 SER A C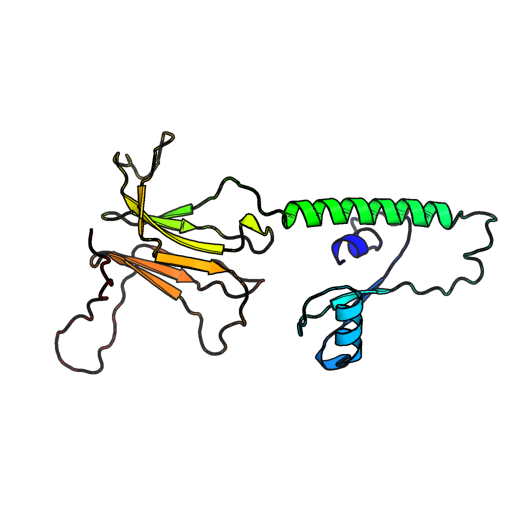 1
ATOM 1543 O O . SER A 1 191 ? -4.206 -4.686 -2.916 1.00 85.25 191 SER A O 1
ATOM 1545 N N . PRO A 1 192 ? -5.747 -3.036 -3.017 1.00 88.62 192 PRO A N 1
ATOM 1546 C CA . PRO A 1 192 ? -6.485 -1.869 -2.508 1.00 88.62 192 PRO A CA 1
ATOM 1547 C C . PRO A 1 192 ? -7.668 -2.250 -1.602 1.00 88.62 192 PRO A C 1
ATOM 1549 O O . PRO A 1 192 ? -8.502 -3.058 -1.979 1.00 88.62 192 PRO A O 1
ATOM 1552 N N . ASP A 1 193 ? -7.784 -1.628 -0.433 1.00 89.12 193 ASP A N 1
ATOM 1553 C CA . ASP A 1 193 ? -8.894 -1.878 0.498 1.00 89.12 193 ASP A CA 1
ATOM 1554 C C . ASP A 1 193 ? -9.650 -0.591 0.836 1.00 89.12 193 ASP A C 1
ATOM 1556 O O . ASP A 1 193 ? -9.155 0.515 0.591 1.00 89.12 193 ASP A O 1
ATOM 1560 N N . ILE A 1 194 ? -10.813 -0.742 1.464 1.00 90.12 194 ILE A N 1
ATOM 1561 C CA . ILE A 1 194 ? -11.617 0.358 1.987 1.00 90.12 194 ILE A CA 1
ATOM 1562 C C . ILE A 1 194 ? -11.710 0.280 3.510 1.00 90.12 194 ILE A C 1
ATOM 1564 O O . ILE A 1 194 ? -11.962 -0.770 4.104 1.00 90.12 194 ILE A O 1
ATOM 1568 N N . VAL A 1 195 ? -11.490 1.424 4.160 1.00 89.31 195 VAL A N 1
ATOM 1569 C CA . VAL A 1 195 ? -11.677 1.553 5.605 1.00 89.31 195 VAL A CA 1
ATOM 1570 C C . VAL A 1 195 ? -13.147 1.856 5.862 1.00 89.31 195 VAL A C 1
ATOM 1572 O O . VAL A 1 195 ? -13.596 2.974 5.619 1.00 89.31 195 VAL A O 1
ATOM 1575 N N . LEU A 1 196 ? -13.881 0.853 6.337 1.00 92.00 196 LEU A N 1
ATOM 1576 C CA . LEU A 1 196 ? -15.260 1.002 6.794 1.00 92.00 196 LEU A CA 1
ATOM 1577 C C . LEU A 1 196 ? -15.294 0.867 8.303 1.00 92.00 196 LEU A C 1
ATOM 1579 O O . LEU A 1 196 ? -14.631 0.001 8.876 1.00 92.00 196 LEU A O 1
ATOM 1583 N N . SER A 1 197 ? -16.065 1.739 8.927 1.00 91.19 197 SER A N 1
ATOM 1584 C CA . SER A 1 197 ? -16.153 1.814 10.367 1.00 91.19 197 SER A CA 1
ATOM 1585 C C . SER A 1 197 ? -17.499 2.373 10.791 1.00 91.19 197 SER A C 1
ATOM 1587 O O . SER A 1 197 ? -18.046 3.227 10.090 1.00 91.19 197 SER A O 1
ATOM 1589 N N . ALA A 1 198 ? -18.007 1.902 11.925 1.00 91.38 198 ALA A N 1
ATOM 1590 C CA . ALA A 1 198 ? -19.204 2.444 12.542 1.00 91.38 198 ALA A CA 1
ATOM 1591 C C . ALA A 1 198 ? -19.098 2.420 14.069 1.00 91.38 198 ALA A C 1
ATOM 1593 O O . ALA A 1 198 ? -18.569 1.474 14.666 1.00 91.38 198 ALA A O 1
ATOM 1594 N N . ASP A 1 199 ? -19.662 3.462 14.675 1.00 90.38 199 ASP A N 1
ATOM 1595 C CA . ASP A 1 199 ? -19.674 3.681 16.116 1.00 90.38 199 ASP A CA 1
ATOM 1596 C C . ASP A 1 199 ? -21.070 3.430 16.683 1.00 90.38 199 ASP A C 1
ATOM 1598 O O . ASP A 1 199 ? -22.064 3.613 15.980 1.00 90.38 199 ASP A O 1
ATOM 1602 N N . SER A 1 200 ? -21.131 3.013 17.952 1.00 88.06 200 SER A N 1
ATOM 1603 C CA . SER A 1 200 ? -22.376 2.793 18.698 1.00 88.06 200 SER A CA 1
ATOM 1604 C C . SER A 1 200 ? -23.372 1.892 17.948 1.00 88.06 200 SER A C 1
ATOM 1606 O O . SER A 1 200 ? -24.550 2.218 17.797 1.00 88.06 200 SER A O 1
ATOM 1608 N N . VAL A 1 201 ? -22.890 0.751 17.450 1.00 90.81 201 VAL A N 1
ATOM 1609 C CA . VAL A 1 201 ? -23.721 -0.217 16.726 1.00 90.81 201 VAL A CA 1
ATOM 1610 C C . VAL A 1 201 ? -24.497 -1.117 17.684 1.00 90.81 201 VAL A C 1
ATOM 1612 O O . VAL A 1 201 ? -24.048 -1.413 18.790 1.00 90.81 201 VAL A O 1
ATOM 1615 N N . THR A 1 202 ? -25.663 -1.586 17.239 1.00 88.12 202 THR A N 1
ATOM 1616 C CA . THR A 1 202 ? -26.470 -2.577 17.963 1.00 88.12 202 THR A CA 1
ATOM 1617 C C . THR A 1 202 ? -26.288 -3.944 17.316 1.00 88.12 202 THR A C 1
ATOM 1619 O O . THR A 1 202 ? -26.427 -4.070 16.101 1.00 88.12 202 THR A O 1
ATOM 1622 N N . LEU A 1 203 ? -25.976 -4.959 18.122 1.00 82.88 203 LEU A N 1
ATOM 1623 C CA . LEU A 1 203 ? -25.890 -6.347 17.679 1.00 82.88 203 LEU A CA 1
ATOM 1624 C C . LEU A 1 203 ? -27.053 -7.136 18.281 1.00 82.88 203 LEU A C 1
ATOM 1626 O O . LEU A 1 203 ? -27.123 -7.298 19.496 1.00 82.88 203 LEU A O 1
ATOM 1630 N N . THR A 1 204 ? -27.928 -7.651 17.426 1.00 84.50 204 THR A N 1
ATOM 1631 C CA . THR A 1 204 ? -28.915 -8.671 17.785 1.00 84.50 204 THR A CA 1
ATOM 1632 C C . THR A 1 204 ? -28.468 -9.985 17.164 1.00 84.50 204 THR A C 1
ATOM 1634 O O . THR A 1 204 ? -28.313 -10.074 15.946 1.00 84.50 204 THR A O 1
ATOM 1637 N N . LEU A 1 205 ? -28.192 -10.980 18.002 1.00 80.12 205 LEU A N 1
ATOM 1638 C CA . LEU A 1 205 ? -27.912 -12.336 17.549 1.00 80.12 205 LEU A CA 1
ATOM 1639 C C . LEU A 1 205 ? -29.212 -13.121 17.666 1.00 80.12 205 LEU A C 1
ATOM 1641 O O . LEU A 1 205 ? -29.814 -13.146 18.736 1.00 80.12 205 LEU A O 1
ATOM 1645 N N . ASP A 1 206 ? -29.640 -13.736 16.567 1.00 79.56 206 ASP A N 1
ATOM 1646 C CA . ASP A 1 206 ? -30.712 -14.722 16.619 1.00 79.56 206 ASP A CA 1
ATOM 1647 C C . ASP A 1 206 ? -30.115 -15.988 17.228 1.00 79.56 206 ASP A C 1
ATOM 1649 O O . ASP A 1 206 ? -29.573 -16.859 16.539 1.00 79.56 206 ASP A O 1
ATOM 1653 N N . ASP A 1 207 ? -30.157 -16.056 18.553 1.00 58.16 207 ASP A N 1
ATOM 1654 C CA . ASP A 1 207 ? -29.898 -17.289 19.263 1.00 58.16 207 ASP A CA 1
ATOM 1655 C C . ASP A 1 207 ? -31.000 -18.251 18.819 1.00 58.16 207 ASP A C 1
ATOM 1657 O O . ASP A 1 207 ? -32.168 -18.083 19.159 1.00 58.16 207 ASP A O 1
ATOM 1661 N N . GLY A 1 208 ? -30.660 -19.256 18.009 1.00 55.97 208 GLY A N 1
ATOM 1662 C CA . GLY A 1 208 ? -31.580 -20.315 17.571 1.00 55.97 208 GLY A CA 1
ATOM 1663 C C . GLY A 1 208 ? -32.103 -21.196 18.718 1.00 55.97 208 GLY A C 1
ATOM 1664 O O . GLY A 1 208 ? -32.392 -22.372 18.511 1.00 55.97 208 GLY A O 1
ATOM 1665 N N . ASN A 1 209 ? -32.177 -20.650 19.929 1.00 47.53 209 ASN A N 1
ATOM 1666 C CA . ASN A 1 209 ? -32.639 -21.247 21.154 1.00 47.53 209 ASN A CA 1
ATOM 1667 C C . ASN A 1 209 ? -33.631 -20.268 21.804 1.00 47.53 209 ASN A C 1
ATOM 1669 O O . ASN A 1 209 ? -33.264 -19.161 22.183 1.00 47.53 209 ASN A O 1
ATOM 1673 N N . ASN A 1 210 ? -34.892 -20.682 21.926 1.00 45.50 210 ASN A N 1
ATOM 1674 C CA . ASN A 1 210 ? -35.939 -19.957 22.650 1.00 45.50 210 ASN A CA 1
ATOM 1675 C C . ASN A 1 210 ? -35.621 -19.909 24.161 1.00 45.50 210 ASN A C 1
ATOM 1677 O O . ASN A 1 210 ? -36.200 -20.667 24.940 1.00 45.50 210 ASN A O 1
ATOM 1681 N N . GLY A 1 211 ? -34.694 -19.050 24.579 1.00 43.25 211 GLY A N 1
ATOM 1682 C CA . GLY A 1 211 ? -34.360 -18.827 25.983 1.00 43.25 211 GLY A CA 1
ATOM 1683 C C . GLY A 1 211 ? -33.484 -17.590 26.160 1.00 43.25 211 GLY A C 1
ATOM 1684 O O . GLY A 1 211 ? -32.410 -17.516 25.573 1.00 43.25 211 GLY A O 1
ATOM 1685 N N . ASP A 1 212 ? -33.977 -16.644 26.960 1.00 42.56 212 ASP A N 1
ATOM 1686 C CA . ASP A 1 212 ? -33.425 -15.318 27.269 1.00 42.56 212 ASP A CA 1
ATOM 1687 C C . ASP A 1 212 ? -32.025 -15.337 27.922 1.00 42.56 212 ASP A C 1
ATOM 1689 O O . ASP A 1 212 ? -31.873 -14.966 29.084 1.00 42.56 212 ASP A O 1
ATOM 1693 N N . ASP A 1 213 ? -30.979 -15.704 27.185 1.00 40.88 213 ASP A N 1
ATOM 1694 C CA . ASP A 1 213 ? -29.595 -15.530 27.633 1.00 40.88 213 ASP A CA 1
ATOM 1695 C C . ASP A 1 213 ? -28.815 -14.695 26.614 1.00 40.88 213 ASP A C 1
ATOM 1697 O O . ASP A 1 213 ? -28.224 -15.209 25.669 1.00 40.88 213 ASP A O 1
ATOM 1701 N N . ALA A 1 214 ? -28.779 -13.376 26.832 1.00 40.28 214 ALA A N 1
ATOM 1702 C CA . ALA A 1 214 ? -27.958 -12.458 26.051 1.00 40.28 214 ALA A CA 1
ATOM 1703 C C . ALA A 1 214 ? -26.498 -12.945 26.005 1.00 40.28 214 ALA A C 1
ATOM 1705 O O . ALA A 1 214 ? -25.829 -13.060 27.039 1.00 40.28 214 ALA A O 1
ATOM 1706 N N . VAL A 1 215 ? -25.980 -13.200 24.801 1.00 43.75 215 VAL A N 1
ATOM 1707 C CA . VAL A 1 215 ? -24.586 -13.599 24.581 1.00 43.75 215 VAL A CA 1
ATOM 1708 C C . VAL A 1 215 ? -23.646 -12.477 25.036 1.00 43.75 215 VAL A C 1
ATOM 1710 O O . VAL A 1 215 ? -23.341 -11.531 24.310 1.00 43.75 215 VAL A O 1
ATOM 1713 N N . VAL A 1 216 ? -23.152 -12.581 26.270 1.00 44.34 216 VAL A N 1
ATOM 1714 C CA . VAL A 1 216 ? -22.141 -11.669 26.814 1.00 44.34 216 VAL A CA 1
ATOM 1715 C C . VAL A 1 216 ? -20.804 -11.955 26.130 1.00 44.34 216 VAL A C 1
ATOM 1717 O O . VAL A 1 216 ? -20.167 -12.981 26.388 1.00 44.34 216 VAL A O 1
ATOM 1720 N N . LEU A 1 217 ? -20.335 -11.025 25.293 1.00 44.00 217 LEU A N 1
ATOM 1721 C CA . LEU A 1 217 ? -18.976 -11.033 24.747 1.00 44.00 217 LEU A CA 1
ATOM 1722 C C . LEU A 1 217 ? -17.964 -10.953 25.903 1.00 44.00 217 LEU A C 1
ATOM 1724 O O . LEU A 1 217 ? -17.688 -9.890 26.461 1.00 44.00 217 LEU A O 1
ATOM 1728 N N . ARG A 1 218 ? -17.418 -12.103 26.311 1.00 36.56 218 ARG A N 1
ATOM 1729 C CA . ARG A 1 218 ? -16.447 -12.175 27.408 1.00 36.56 218 ARG A CA 1
ATOM 1730 C C . ARG A 1 218 ? -15.082 -11.662 26.949 1.00 36.56 218 ARG A C 1
ATOM 1732 O O . ARG A 1 218 ? -14.361 -12.333 26.214 1.00 36.56 218 ARG A O 1
ATOM 1739 N N . SER A 1 219 ? -14.693 -10.497 27.460 1.00 40.72 219 SER A N 1
ATOM 1740 C CA . SER A 1 219 ? -13.302 -10.039 27.466 1.00 40.72 219 SER A CA 1
ATOM 1741 C C . SER A 1 219 ? -12.444 -10.997 28.305 1.00 40.72 219 SER A C 1
ATOM 1743 O O . SER A 1 219 ? -12.736 -11.230 29.482 1.00 40.72 219 SER A O 1
ATOM 1745 N N . LYS A 1 220 ? -11.366 -11.548 27.727 1.00 36.22 220 LYS A N 1
ATOM 1746 C CA . LYS A 1 220 ? -10.284 -12.159 28.512 1.00 36.22 220 LYS A CA 1
ATOM 1747 C C . LYS A 1 220 ? -9.573 -11.032 29.265 1.00 36.22 220 LYS A C 1
ATOM 1749 O O . LYS A 1 220 ? -8.651 -10.419 28.735 1.00 36.22 220 LYS A O 1
ATOM 1754 N N . ARG A 1 221 ? -10.018 -10.741 30.490 1.00 34.06 221 ARG A N 1
ATOM 1755 C CA . ARG A 1 221 ? -9.306 -9.838 31.401 1.00 34.06 221 ARG A CA 1
ATOM 1756 C C . ARG A 1 221 ? -7.937 -10.444 31.718 1.00 34.06 221 ARG A C 1
ATOM 1758 O O . ARG A 1 221 ? -7.863 -11.469 32.390 1.00 34.06 221 ARG A O 1
ATOM 1765 N 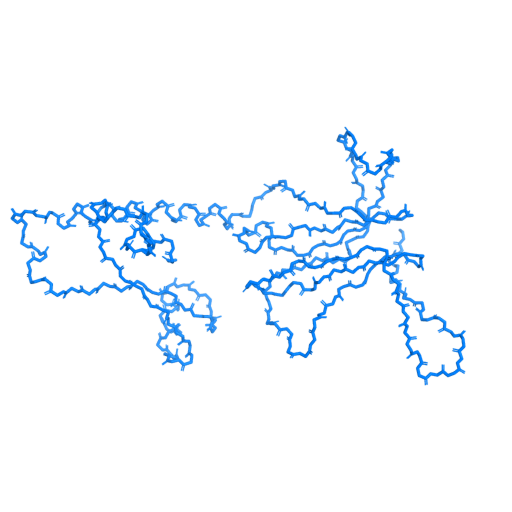N . GLY A 1 222 ? -6.869 -9.812 31.236 1.00 33.62 222 GLY A N 1
ATOM 1766 C CA . GLY A 1 222 ? -5.584 -9.862 31.928 1.00 33.62 222 GLY A CA 1
ATOM 1767 C C . GLY A 1 222 ? -5.757 -9.120 33.251 1.00 33.62 222 GLY A C 1
ATOM 1768 O O . GLY A 1 222 ? -6.299 -8.016 33.258 1.00 33.62 222 GLY A O 1
ATOM 1769 N N . GLN A 1 223 ? -5.422 -9.781 34.355 1.00 30.97 223 GLN A N 1
ATOM 1770 C CA . GLN A 1 223 ? -5.485 -9.214 35.700 1.00 30.97 223 GLN A CA 1
ATOM 1771 C C . GLN A 1 223 ? -4.559 -7.995 35.824 1.00 30.97 223 GLN A C 1
ATOM 1773 O O . GLN A 1 223 ? -3.538 -7.927 35.139 1.00 30.97 223 GLN A O 1
ATOM 1778 N N . CYS A 1 224 ? -4.998 -7.054 36.664 1.00 33.12 224 CYS A N 1
ATOM 1779 C CA . CYS A 1 224 ? -4.334 -5.808 37.037 1.00 33.12 224 CYS A CA 1
ATOM 1780 C C . CYS A 1 224 ? -2.883 -5.987 37.491 1.00 33.12 224 CYS A C 1
ATOM 1782 O O . CYS A 1 224 ? -2.590 -7.032 38.115 1.00 33.12 224 CYS A O 1
#